Protein AF-A0A403MU72-F1 (afdb_monomer_lite)

Foldseek 3Di:
DQAEELADDAEADDAEEEEAEAELELEEEEAEAAAELEESHYANHEYQEYELYEYEAHHELHLEYAHQEYEHELYESAEANYEHEEEYENYEYEYEHELHLEYEHAAEYEHENEESYEEPEEYQEYENYEEHYEYELHLEYEYPHLDAEHEYEAYNYESYEEHYEHEEEYDYEYHHEYEAYLHLEYYDDDNPDHAYEYEHELYESYEEPAEYQYYYPYHYHYHYYNHLYYHDDRHHYHYDNYDSYYYHYDHPPPPD

Sequence (256 aa):
QLIDEILDCGEIKNKSNINIKIKDSANAHVNSINIVEGELVDELIDCLSIADSSVEIKISSSVSTSANTISITEGELLDETMDVKNHIRNSKIDATITNSANAFYSATMTITGGELIDEIIDTNEITNSKIEIKLTTSGCASYIGNNAGHTFTLTNGELIDEIIDCSNNISDNNPISITVENSANLITQNSSNHVPVLNITNSQLLDELVDCPNINNNSITVEISSSGNIALANSILNSSNMNLIERIIDTENTTK

Structure (mmCIF, N/CA/C/O backbone):
data_AF-A0A403MU72-F1
#
_entry.id   AF-A0A403MU72-F1
#
loop_
_atom_site.group_PDB
_atom_site.id
_atom_site.type_symbol
_atom_site.label_atom_id
_atom_site.label_alt_id
_atom_site.label_comp_id
_atom_site.label_asym_id
_atom_site.label_entity_id
_atom_site.label_seq_id
_atom_site.pdbx_PDB_ins_code
_atom_site.Cartn_x
_atom_site.Cartn_y
_atom_site.Cartn_z
_atom_site.occupancy
_atom_site.B_iso_or_equiv
_atom_site.auth_seq_id
_atom_site.auth_comp_id
_atom_site.auth_asym_id
_atom_site.auth_atom_id
_atom_site.pdbx_PDB_model_num
ATOM 1 N N . GLN A 1 1 ? -0.934 -13.705 -5.606 1.00 89.25 1 GLN A N 1
ATOM 2 C CA . GLN A 1 1 ? -0.668 -13.667 -4.159 1.00 89.25 1 GLN A CA 1
ATOM 3 C C . GLN A 1 1 ? 0.380 -14.694 -3.707 1.00 89.25 1 GLN A C 1
ATOM 5 O O . GLN A 1 1 ? 0.460 -15.814 -4.216 1.00 89.25 1 GLN A O 1
ATOM 10 N N . LEU A 1 2 ? 1.231 -14.282 -2.768 1.00 94.38 2 LEU A N 1
ATOM 11 C CA . LEU A 1 2 ? 2.212 -15.074 -2.008 1.00 94.38 2 LEU A CA 1
ATOM 12 C C . LEU A 1 2 ? 1.830 -15.156 -0.525 1.00 94.38 2 LEU A C 1
ATOM 14 O O . LEU A 1 2 ? 2.201 -16.121 0.149 1.00 94.38 2 LEU A O 1
ATOM 18 N N . ILE A 1 3 ? 1.144 -14.126 -0.034 1.00 96.06 3 ILE A N 1
ATOM 19 C CA . ILE A 1 3 ? 0.420 -14.095 1.231 1.00 96.06 3 ILE A CA 1
ATOM 20 C C . ILE A 1 3 ? -1.005 -13.668 0.873 1.00 96.06 3 ILE A C 1
ATOM 22 O O . ILE A 1 3 ? -1.174 -12.772 0.055 1.00 96.06 3 ILE A O 1
ATOM 26 N N . ASP A 1 4 ? -1.949 -14.405 1.431 1.00 95.19 4 ASP A N 1
ATOM 27 C CA . ASP A 1 4 ? -3.397 -14.182 1.384 1.00 95.19 4 ASP A CA 1
ATOM 28 C C . ASP A 1 4 ? -3.804 -13.542 2.727 1.00 95.19 4 ASP A C 1
ATOM 30 O O . ASP A 1 4 ? -2.922 -13.085 3.474 1.00 95.19 4 ASP A O 1
ATOM 34 N N . GLU A 1 5 ? -5.061 -13.645 3.150 1.00 94.19 5 GLU A N 1
ATOM 35 C CA . GLU A 1 5 ? -5.452 -13.099 4.446 1.00 94.19 5 GLU A CA 1
ATOM 36 C C . GLU A 1 5 ? -4.850 -13.873 5.628 1.00 94.19 5 GLU A C 1
ATOM 38 O O . GLU A 1 5 ? -4.855 -15.109 5.735 1.00 94.19 5 GLU A O 1
ATOM 43 N N . ILE A 1 6 ? -4.314 -13.130 6.599 1.00 95.94 6 ILE A N 1
ATOM 44 C CA . ILE A 1 6 ? -3.866 -13.716 7.874 1.00 95.94 6 ILE A CA 1
ATOM 45 C C . ILE A 1 6 ? -5.051 -13.852 8.826 1.00 95.94 6 ILE A C 1
ATOM 47 O O . ILE A 1 6 ? -5.106 -14.786 9.638 1.00 95.94 6 ILE A O 1
ATOM 51 N N . LEU A 1 7 ? -5.980 -12.900 8.749 1.00 96.81 7 LEU A N 1
ATOM 52 C CA . LEU A 1 7 ? -7.212 -12.863 9.514 1.00 96.81 7 LEU A CA 1
ATOM 53 C C . LEU A 1 7 ? -8.384 -12.526 8.594 1.00 96.81 7 LEU A C 1
ATOM 55 O O . LEU A 1 7 ? -8.761 -11.369 8.503 1.00 96.81 7 LEU A O 1
ATOM 59 N N . ASP A 1 8 ? -9.003 -13.558 8.033 1.00 96.62 8 ASP A N 1
ATOM 60 C CA . ASP A 1 8 ? -10.365 -13.498 7.496 1.00 96.62 8 ASP A CA 1
ATOM 61 C C . ASP A 1 8 ? -11.346 -13.789 8.644 1.00 96.62 8 ASP A C 1
ATOM 63 O O . ASP A 1 8 ? -11.432 -14.912 9.177 1.00 96.62 8 ASP A O 1
ATOM 67 N N . CYS A 1 9 ? -12.033 -12.753 9.129 1.00 95.75 9 CYS A N 1
ATOM 68 C CA . CYS A 1 9 ? -13.020 -12.934 10.185 1.00 95.75 9 CYS A CA 1
ATOM 69 C C . CYS A 1 9 ? -14.143 -11.901 10.166 1.00 95.75 9 CYS A C 1
ATOM 71 O O . CYS A 1 9 ? -13.974 -10.752 9.803 1.00 95.75 9 CYS A O 1
ATOM 73 N N . GLY A 1 10 ? -15.312 -12.269 10.699 1.00 96.69 10 GLY A N 1
ATOM 74 C CA . GLY A 1 10 ? -16.427 -11.324 10.783 1.00 96.69 10 GLY A CA 1
ATOM 75 C C . GLY A 1 10 ? -16.110 -10.075 11.617 1.00 96.69 10 GLY A C 1
ATOM 76 O O . GLY A 1 10 ? -16.338 -8.968 11.162 1.00 96.69 10 GLY A O 1
ATOM 77 N N . GLU A 1 11 ? -15.609 -10.214 12.847 1.00 97.44 11 GLU A N 1
ATOM 78 C CA . GLU A 1 11 ? -15.359 -9.054 13.718 1.00 97.44 11 GLU A CA 1
ATOM 79 C C . GLU A 1 11 ? -14.180 -9.284 14.673 1.00 97.44 11 GLU A C 1
ATOM 81 O O . GLU A 1 11 ? -14.110 -10.316 15.353 1.00 97.44 11 GLU A O 1
ATOM 86 N N . ILE A 1 12 ? -13.344 -8.257 14.852 1.00 98.12 12 ILE A N 1
ATOM 87 C CA . ILE A 1 12 ? -12.321 -8.191 15.904 1.00 98.12 12 ILE A CA 1
ATOM 88 C C . ILE A 1 12 ? -12.868 -7.339 17.051 1.00 98.12 12 ILE A C 1
ATOM 90 O O . ILE A 1 12 ? -12.912 -6.112 16.984 1.00 98.12 12 ILE A O 1
ATOM 94 N N . LYS A 1 13 ? -13.304 -7.985 18.138 1.00 96.88 13 LYS A N 1
ATOM 95 C CA . LYS A 1 13 ? -13.974 -7.296 19.255 1.00 96.88 13 LYS A CA 1
ATOM 96 C C . LYS A 1 13 ? -13.564 -7.774 20.642 1.00 96.88 13 LYS A C 1
ATOM 98 O O . LYS A 1 13 ? -12.814 -8.736 20.794 1.00 96.88 13 LYS A O 1
ATOM 103 N N . ASN A 1 14 ? -14.123 -7.133 21.670 1.00 95.00 14 ASN A N 1
ATOM 104 C CA . ASN A 1 14 ? -14.040 -7.545 23.076 1.00 95.00 14 ASN A CA 1
ATOM 105 C C . ASN A 1 14 ? -12.620 -7.531 23.662 1.00 95.00 14 ASN A C 1
ATOM 107 O O . ASN A 1 14 ? -12.223 -8.481 24.342 1.00 95.00 14 ASN A O 1
ATOM 111 N N . LYS A 1 15 ? -11.880 -6.429 23.479 1.00 96.50 15 LYS A N 1
ATOM 112 C CA . LYS A 1 15 ? -10.511 -6.264 24.004 1.00 96.50 15 LYS A CA 1
ATOM 113 C C . LYS A 1 15 ? -9.528 -7.261 23.399 1.00 96.50 15 LYS A C 1
ATOM 115 O O . LYS A 1 15 ? -8.612 -7.718 24.085 1.00 96.50 15 LYS A O 1
ATOM 120 N N . SER A 1 16 ? -9.726 -7.593 22.125 1.00 97.94 16 SER A N 1
ATOM 121 C CA . SER A 1 16 ? -8.779 -8.414 21.378 1.00 97.94 16 SER A CA 1
ATOM 122 C C . SER A 1 16 ? -7.458 -7.665 21.205 1.00 97.94 16 SER A C 1
ATOM 124 O O . SER A 1 16 ? -7.427 -6.436 21.119 1.00 97.94 16 SER A O 1
ATOM 126 N N . ASN A 1 17 ? -6.358 -8.415 21.201 1.00 98.25 17 ASN A N 1
ATOM 127 C CA . ASN A 1 17 ? -5.021 -7.894 20.944 1.00 98.25 17 ASN A CA 1
ATOM 128 C C . ASN A 1 17 ? -4.413 -8.706 19.803 1.00 98.25 17 ASN A C 1
ATOM 130 O O . ASN A 1 17 ? -4.065 -9.874 19.991 1.00 98.25 17 ASN A O 1
ATOM 134 N N . ILE A 1 18 ? -4.355 -8.090 18.630 1.00 98.44 18 ILE A N 1
ATOM 135 C CA . ILE A 1 18 ? -3.861 -8.692 17.400 1.00 98.44 18 ILE A CA 1
ATOM 136 C C . ILE A 1 18 ? -2.480 -8.121 17.107 1.00 98.44 18 ILE A C 1
ATOM 138 O O . ILE A 1 18 ? -2.263 -6.913 17.186 1.00 98.44 18 ILE A O 1
ATOM 142 N N . ASN A 1 19 ? -1.531 -8.999 16.794 1.00 98.44 19 ASN A N 1
ATOM 143 C CA . ASN A 1 19 ? -0.171 -8.611 16.459 1.00 98.44 19 ASN A CA 1
ATOM 144 C C . ASN A 1 19 ? 0.315 -9.422 15.259 1.00 98.44 19 ASN A C 1
ATOM 146 O O . ASN A 1 19 ? 0.589 -10.617 15.395 1.00 98.44 19 ASN A O 1
ATOM 150 N N . ILE A 1 20 ? 0.435 -8.763 14.112 1.00 98.44 20 ILE A N 1
ATOM 151 C CA . ILE A 1 20 ? 0.904 -9.352 12.861 1.00 98.44 20 ILE A CA 1
ATOM 152 C C . ILE A 1 20 ? 2.308 -8.822 12.577 1.00 98.44 20 ILE A C 1
ATOM 154 O O . ILE A 1 20 ? 2.564 -7.617 12.603 1.00 98.44 20 ILE A O 1
ATOM 158 N N . LYS A 1 21 ? 3.247 -9.736 12.318 1.00 98.38 21 LYS A N 1
ATOM 159 C CA . LYS A 1 21 ? 4.621 -9.396 11.938 1.00 98.38 21 LYS A CA 1
ATOM 160 C C . LYS A 1 21 ? 5.021 -10.158 10.686 1.00 98.38 21 LYS A C 1
ATOM 162 O O . LYS A 1 21 ? 5.213 -11.370 10.748 1.00 98.38 21 LYS A O 1
ATOM 167 N N . ILE A 1 22 ? 5.233 -9.426 9.600 1.00 98.38 22 ILE A N 1
ATOM 168 C CA . ILE A 1 22 ? 5.754 -9.935 8.335 1.00 98.38 22 ILE A CA 1
ATOM 169 C C . ILE A 1 22 ? 7.178 -9.429 8.170 1.00 98.38 22 ILE A C 1
ATOM 171 O O . ILE A 1 22 ? 7.471 -8.235 8.282 1.00 98.38 22 ILE A O 1
ATOM 175 N N . LYS A 1 23 ? 8.103 -10.366 7.986 1.00 98.38 23 LYS A N 1
ATOM 176 C CA . LYS A 1 23 ? 9.523 -10.059 7.879 1.00 98.38 23 LYS A CA 1
ATOM 177 C C . LYS A 1 23 ? 10.179 -10.942 6.836 1.00 98.38 23 LYS A C 1
ATOM 179 O O . LYS A 1 23 ? 9.990 -12.156 6.872 1.00 98.38 23 LYS A O 1
ATOM 184 N N . ASP A 1 24 ? 10.977 -10.331 5.964 1.00 97.88 24 ASP A N 1
ATOM 185 C CA . ASP A 1 24 ? 11.741 -11.019 4.919 1.00 97.88 24 ASP A CA 1
ATOM 186 C C . ASP A 1 24 ? 10.872 -11.992 4.087 1.00 97.88 24 ASP A C 1
ATOM 188 O O . ASP A 1 24 ? 11.336 -13.053 3.667 1.00 97.88 24 ASP A O 1
ATOM 192 N N . SER A 1 25 ? 9.592 -11.659 3.887 1.00 97.81 25 SER A N 1
ATOM 193 C CA . SER A 1 25 ? 8.561 -12.554 3.338 1.00 97.81 25 SER A CA 1
ATOM 194 C C . SER A 1 25 ? 7.892 -11.961 2.095 1.00 97.81 25 SER A C 1
ATOM 196 O O . SER A 1 25 ? 8.001 -10.765 1.842 1.00 97.81 25 SER A O 1
ATOM 198 N N . ALA A 1 26 ? 7.230 -12.807 1.298 1.00 96.75 26 ALA A N 1
ATOM 199 C CA . ALA A 1 26 ? 6.544 -12.413 0.057 1.00 96.75 26 ALA A CA 1
ATOM 200 C C . ALA A 1 26 ? 7.412 -11.618 -0.943 1.00 96.75 26 ALA A C 1
ATOM 202 O O . ALA A 1 26 ? 6.918 -10.797 -1.704 1.00 96.75 26 ALA A O 1
ATOM 203 N N . ASN A 1 27 ? 8.726 -11.860 -0.958 1.00 98.06 27 ASN A N 1
ATOM 204 C CA . ASN A 1 27 ? 9.632 -11.217 -1.906 1.00 98.06 27 ASN A CA 1
ATOM 205 C C . ASN A 1 27 ? 9.761 -12.050 -3.190 1.00 98.06 27 ASN A C 1
ATOM 207 O O . ASN A 1 27 ? 10.041 -13.251 -3.121 1.00 98.06 27 ASN A O 1
ATOM 211 N N . ALA A 1 28 ? 9.669 -11.419 -4.360 1.00 97.50 28 ALA A N 1
ATOM 212 C CA . ALA A 1 28 ? 9.792 -12.091 -5.655 1.00 97.50 28 ALA A CA 1
ATOM 213 C C . ALA A 1 28 ? 11.084 -11.685 -6.381 1.00 97.50 28 ALA A C 1
ATOM 215 O O . ALA A 1 28 ? 11.284 -10.522 -6.712 1.00 97.50 28 ALA A O 1
ATOM 216 N N . HIS A 1 29 ? 11.955 -12.658 -6.667 1.00 96.62 29 HIS A N 1
ATOM 217 C CA . HIS A 1 29 ? 13.211 -12.451 -7.400 1.00 96.62 29 HIS A CA 1
ATOM 218 C C . HIS A 1 29 ? 13.222 -13.333 -8.647 1.00 96.62 29 HIS A C 1
ATOM 220 O O . HIS A 1 29 ? 13.544 -14.522 -8.583 1.00 96.62 29 HIS A O 1
ATOM 226 N N . VAL A 1 30 ? 12.819 -12.770 -9.779 1.00 96.56 30 VAL A N 1
ATOM 227 C CA . VAL A 1 30 ? 12.548 -13.524 -11.012 1.00 96.56 30 VAL A CA 1
ATOM 228 C C . VAL A 1 30 ? 12.990 -12.729 -12.238 1.00 96.56 30 VAL A C 1
ATOM 230 O O . VAL A 1 30 ? 13.417 -11.590 -12.135 1.00 96.56 30 VAL A O 1
ATOM 233 N N . ASN A 1 31 ? 12.921 -13.315 -13.434 1.00 96.06 31 ASN A N 1
ATOM 234 C CA . ASN A 1 31 ? 13.264 -12.576 -14.654 1.00 96.06 31 ASN A CA 1
ATOM 235 C C . ASN A 1 31 ? 12.213 -11.510 -15.009 1.00 96.06 31 ASN A C 1
ATOM 237 O O . ASN A 1 31 ? 12.563 -10.435 -15.489 1.00 96.06 31 ASN A O 1
ATOM 241 N N . SER A 1 32 ? 10.938 -11.815 -14.796 1.00 97.31 32 SER A N 1
ATOM 242 C CA . SER A 1 32 ? 9.816 -10.944 -15.137 1.00 97.31 32 SER A CA 1
ATOM 243 C C . SER A 1 32 ? 8.687 -11.125 -14.135 1.00 97.31 32 SER A C 1
ATOM 245 O O . SER A 1 32 ? 8.398 -12.262 -13.759 1.00 97.31 32 SER A O 1
ATOM 247 N N . ILE A 1 33 ? 8.042 -10.025 -13.768 1.00 97.94 33 ILE A N 1
ATOM 248 C CA . ILE A 1 33 ? 6.830 -9.994 -12.948 1.00 97.94 33 ILE A CA 1
ATOM 249 C C . ILE A 1 33 ? 5.720 -9.388 -13.793 1.00 97.94 33 ILE A C 1
ATOM 251 O O . ILE A 1 33 ? 5.940 -8.391 -14.478 1.00 97.94 33 ILE A O 1
ATOM 255 N N . ASN A 1 34 ? 4.565 -10.043 -13.775 1.00 98.00 34 ASN A N 1
ATOM 256 C CA . ASN A 1 34 ? 3.357 -9.596 -14.444 1.00 98.00 34 ASN A CA 1
ATOM 257 C C . ASN A 1 34 ? 2.185 -9.840 -13.497 1.00 98.00 34 ASN A C 1
ATOM 259 O O . ASN A 1 34 ? 1.823 -10.998 -13.281 1.00 98.00 34 ASN A O 1
ATOM 263 N N . ILE A 1 35 ? 1.665 -8.758 -12.940 1.00 98.06 35 ILE A N 1
ATOM 264 C CA . ILE A 1 35 ? 0.538 -8.715 -12.015 1.00 98.06 35 ILE A CA 1
ATOM 265 C C . ILE A 1 35 ? -0.620 -8.047 -12.763 1.00 98.06 35 ILE A C 1
ATOM 267 O O . ILE A 1 35 ? -0.399 -7.051 -13.451 1.00 98.06 35 ILE A O 1
ATOM 271 N N . VAL A 1 36 ? -1.795 -8.673 -12.736 1.00 97.75 36 VAL A N 1
ATOM 272 C CA . VAL A 1 36 ? -2.999 -8.223 -13.450 1.00 97.75 36 VAL A CA 1
ATOM 273 C C . VAL A 1 36 ? -4.195 -8.546 -12.568 1.00 97.75 36 VAL A C 1
ATOM 275 O O . VAL A 1 36 ? -4.412 -9.746 -12.375 1.00 97.75 36 VAL A O 1
ATOM 278 N N . GLU A 1 37 ? -4.939 -7.542 -12.095 1.00 96.06 37 GLU A N 1
ATOM 279 C CA . GLU A 1 37 ? -6.113 -7.742 -11.217 1.00 96.06 37 GLU A CA 1
ATOM 280 C C . GLU A 1 37 ? -5.769 -8.660 -10.036 1.00 96.06 37 GLU A C 1
ATOM 282 O O . GLU A 1 37 ? -6.380 -9.716 -9.867 1.00 96.06 37 GLU A O 1
ATOM 287 N N . GLY A 1 38 ? -4.670 -8.363 -9.340 1.00 95.44 38 GLY A N 1
ATOM 288 C CA . GLY A 1 38 ? -4.166 -9.226 -8.282 1.00 95.44 38 GLY A CA 1
ATOM 289 C C . GLY A 1 38 ? -2.968 -8.641 -7.541 1.00 95.44 38 GLY A C 1
ATOM 290 O O . GLY A 1 38 ? -2.334 -7.706 -8.012 1.00 95.44 38 GLY A O 1
ATOM 291 N N . GLU A 1 39 ? -2.535 -9.342 -6.497 1.00 96.75 39 GLU A N 1
ATOM 292 C CA . GLU A 1 39 ? -1.607 -8.815 -5.494 1.00 96.75 39 GLU A CA 1
ATOM 293 C C . GLU A 1 39 ? -0.430 -9.789 -5.262 1.00 96.75 39 GLU A C 1
ATOM 295 O O . GLU A 1 39 ? -0.495 -11.005 -5.542 1.00 96.75 39 GLU A O 1
ATOM 300 N N . LEU A 1 40 ? 0.686 -9.321 -4.684 1.00 96.31 40 LEU A N 1
ATOM 301 C CA . LEU A 1 40 ? 1.653 -10.238 -4.047 1.00 96.31 40 LEU A CA 1
ATOM 302 C C . LEU A 1 40 ? 1.293 -10.544 -2.602 1.00 96.31 40 LEU A C 1
ATOM 304 O O . LEU A 1 40 ? 1.545 -11.667 -2.152 1.00 96.31 40 LEU A O 1
ATOM 308 N N . VAL A 1 41 ? 0.770 -9.569 -1.884 1.00 97.88 41 VAL A N 1
ATOM 309 C CA . VAL A 1 41 ? 0.211 -9.728 -0.552 1.00 97.88 41 VAL A CA 1
ATOM 310 C C . VAL A 1 41 ? -1.147 -9.068 -0.585 1.00 97.88 41 VAL A C 1
ATOM 312 O O . VAL A 1 41 ? -1.182 -7.862 -0.792 1.00 97.88 41 VAL A O 1
ATOM 315 N N . ASP A 1 42 ? -2.168 -9.897 -0.413 1.00 96.25 42 ASP A N 1
ATOM 316 C CA . ASP A 1 42 ? -3.563 -9.491 -0.231 1.00 96.25 42 ASP A CA 1
ATOM 317 C C . ASP A 1 42 ? -3.750 -8.812 1.137 1.00 96.25 42 ASP A C 1
ATOM 319 O O . ASP A 1 42 ? -2.761 -8.565 1.858 1.00 96.25 42 ASP A O 1
ATOM 323 N N . GLU A 1 43 ? -4.987 -8.588 1.572 1.00 95.38 43 GLU A N 1
ATOM 324 C CA . GLU A 1 43 ? -5.218 -7.906 2.836 1.00 95.38 43 GLU A CA 1
ATOM 325 C C . GLU A 1 43 ? -4.773 -8.750 4.031 1.00 95.38 43 GLU A C 1
ATOM 327 O O . GLU A 1 43 ? -5.107 -9.920 4.207 1.00 95.38 43 GLU A O 1
ATOM 332 N N . LEU A 1 44 ? -4.009 -8.168 4.961 1.00 98.00 44 LEU A N 1
ATOM 333 C CA . LEU A 1 44 ? -3.577 -8.945 6.134 1.00 98.00 44 LEU A CA 1
ATOM 334 C C . LEU A 1 44 ? -4.740 -9.213 7.100 1.00 98.00 44 LEU A C 1
ATOM 336 O O . LEU A 1 44 ? -4.686 -10.173 7.885 1.00 98.00 44 LEU A O 1
ATOM 340 N N . ILE A 1 45 ? -5.747 -8.343 7.084 1.00 98.44 45 ILE A N 1
ATOM 341 C CA . ILE A 1 45 ? -6.970 -8.433 7.875 1.00 98.44 45 ILE A CA 1
ATOM 342 C C . ILE A 1 45 ? -8.146 -8.058 6.971 1.00 98.44 45 ILE A C 1
ATOM 344 O O . ILE A 1 45 ? -8.326 -6.872 6.729 1.00 98.44 45 ILE A O 1
ATOM 348 N N . ASP A 1 46 ? -8.982 -9.033 6.613 1.00 98.31 46 ASP A N 1
ATOM 349 C CA . ASP A 1 46 ? -10.338 -8.798 6.099 1.00 98.31 46 ASP A CA 1
ATOM 350 C C . ASP A 1 46 ? -11.321 -9.002 7.255 1.00 98.31 46 ASP A C 1
ATOM 352 O O . ASP A 1 46 ? -11.439 -10.090 7.850 1.00 98.31 46 ASP A O 1
ATOM 356 N N . CYS A 1 47 ? -12.022 -7.930 7.634 1.00 98.12 47 CYS A N 1
ATOM 357 C CA . CYS A 1 47 ? -13.123 -8.067 8.569 1.00 98.12 47 CYS A CA 1
ATOM 358 C C . CYS A 1 47 ? -14.257 -7.065 8.384 1.00 98.12 47 CYS A C 1
ATOM 360 O O . CYS A 1 47 ? -14.121 -5.978 7.842 1.00 98.12 47 CYS A O 1
ATOM 362 N N . LEU A 1 48 ? -15.423 -7.374 8.959 1.00 98.31 48 LEU A N 1
ATOM 363 C CA . LEU A 1 48 ? -16.538 -6.428 8.926 1.00 98.31 48 LEU A CA 1
ATOM 364 C C . LEU A 1 48 ? -16.294 -5.227 9.835 1.00 98.31 48 LEU A C 1
ATOM 366 O O . LEU A 1 48 ? -16.811 -4.144 9.561 1.00 98.31 48 LEU A O 1
ATOM 370 N N . SER A 1 49 ? -15.667 -5.417 10.999 1.00 98.62 49 SER A N 1
ATOM 371 C CA . SER A 1 49 ? -15.519 -4.361 12.010 1.00 98.62 49 SER A CA 1
ATOM 372 C C . SER A 1 49 ? -14.443 -4.669 13.044 1.00 98.62 49 SER A C 1
ATOM 374 O O . SER A 1 49 ? -14.282 -5.814 13.486 1.00 98.62 49 SER A O 1
ATOM 376 N N . ILE A 1 50 ? -13.820 -3.605 13.552 1.00 98.69 50 ILE A N 1
ATOM 377 C CA . ILE A 1 50 ? -12.893 -3.647 14.684 1.00 98.69 50 ILE A CA 1
ATOM 378 C C . ILE A 1 50 ? -13.440 -2.768 15.808 1.00 98.69 50 ILE A C 1
ATOM 380 O O . ILE A 1 50 ? -13.600 -1.560 15.654 1.00 98.69 50 ILE A O 1
ATOM 384 N N . ALA A 1 51 ? -13.715 -3.361 16.971 1.00 98.50 51 ALA A N 1
ATOM 385 C CA . ALA A 1 51 ? -14.320 -2.658 18.099 1.00 98.50 51 ALA A CA 1
ATOM 386 C C . ALA A 1 51 ? -13.626 -2.959 19.431 1.00 98.50 51 ALA A C 1
ATOM 388 O O . ALA A 1 51 ? -13.381 -4.115 19.787 1.00 98.50 51 ALA A O 1
ATOM 389 N N . ASP A 1 52 ? -13.367 -1.916 20.222 1.00 98.44 52 ASP A N 1
ATOM 390 C CA . ASP A 1 52 ? -12.825 -2.027 21.582 1.00 98.44 52 ASP A CA 1
ATOM 391 C C . ASP A 1 52 ? -11.557 -2.910 21.650 1.00 98.44 52 ASP A C 1
ATOM 393 O O . ASP A 1 52 ? -11.426 -3.727 22.565 1.00 98.44 52 ASP A O 1
ATOM 397 N N . SER A 1 53 ? -10.658 -2.813 20.662 1.00 98.62 53 SER A N 1
ATOM 398 C CA . SER A 1 53 ? -9.527 -3.739 20.471 1.00 98.62 53 SER A CA 1
ATOM 399 C C . SER A 1 53 ? -8.213 -3.016 20.141 1.00 98.62 53 SER A C 1
ATOM 401 O O . SER A 1 53 ? -8.171 -1.801 19.962 1.00 98.62 53 SER A O 1
ATOM 403 N N . SER A 1 54 ? -7.105 -3.758 20.119 1.00 98.69 54 SER A N 1
ATOM 404 C CA . SER A 1 54 ? -5.795 -3.253 19.701 1.00 98.69 54 SER A CA 1
ATOM 405 C C . SER A 1 54 ? -5.239 -4.122 18.582 1.00 98.69 54 SER A C 1
ATOM 407 O O . SER A 1 54 ? -5.192 -5.343 18.730 1.00 98.69 54 SER A O 1
ATOM 409 N N . VAL A 1 55 ? -4.776 -3.488 17.510 1.00 98.81 55 VAL A N 1
ATOM 410 C CA . VAL A 1 55 ? -4.141 -4.137 16.362 1.00 98.81 55 VAL A CA 1
ATOM 411 C C . VAL A 1 55 ? -2.776 -3.495 16.136 1.00 98.81 55 VAL A C 1
ATOM 413 O O . VAL A 1 55 ? -2.655 -2.273 16.106 1.00 98.81 55 VAL A O 1
ATOM 416 N N . GLU A 1 56 ? -1.742 -4.323 16.028 1.00 98.81 56 GLU A N 1
ATOM 417 C CA . GLU A 1 56 ? -0.403 -3.915 15.607 1.00 98.81 56 GLU A CA 1
ATOM 418 C C . GLU A 1 56 ? -0.003 -4.722 14.367 1.00 98.81 56 GLU A C 1
ATOM 420 O O . GLU A 1 56 ? 0.082 -5.951 14.444 1.00 98.81 56 GLU A O 1
ATOM 425 N N . ILE A 1 57 ? 0.306 -4.040 13.264 1.00 98.81 57 ILE A N 1
ATOM 426 C CA . ILE A 1 57 ? 0.827 -4.642 12.032 1.00 98.81 57 ILE A CA 1
ATOM 427 C C . ILE A 1 57 ? 2.235 -4.109 11.779 1.00 98.81 57 ILE A C 1
ATOM 429 O O . ILE A 1 57 ? 2.485 -2.903 11.790 1.00 98.81 57 ILE A O 1
ATOM 433 N N . LYS A 1 58 ? 3.191 -5.016 11.564 1.00 98.81 58 LYS A N 1
ATOM 434 C CA . LYS A 1 58 ? 4.577 -4.677 11.220 1.00 98.81 58 LYS A CA 1
ATOM 435 C C . LYS A 1 58 ? 5.030 -5.458 9.999 1.00 98.81 58 LYS A C 1
ATOM 437 O O . LYS A 1 58 ? 5.242 -6.664 10.101 1.00 98.81 58 LYS A O 1
ATOM 442 N N . ILE A 1 59 ? 5.267 -4.763 8.894 1.00 98.81 59 ILE A N 1
ATOM 443 C CA . ILE A 1 59 ? 5.788 -5.335 7.649 1.00 98.81 59 ILE A CA 1
ATOM 444 C C . ILE A 1 59 ? 7.200 -4.797 7.429 1.00 98.81 59 ILE A C 1
ATOM 446 O O . ILE A 1 59 ? 7.416 -3.589 7.356 1.00 98.81 59 ILE A O 1
ATOM 450 N N . SER A 1 60 ? 8.193 -5.680 7.334 1.00 98.69 60 SER A N 1
ATOM 451 C CA . SER A 1 60 ? 9.596 -5.277 7.203 1.00 98.69 60 SER A CA 1
ATOM 452 C C . SER A 1 60 ? 10.346 -6.075 6.144 1.00 98.69 60 SER A C 1
ATOM 454 O O . SER A 1 60 ? 10.348 -7.306 6.186 1.00 98.69 60 SER A O 1
ATOM 456 N N . SER A 1 61 ? 11.021 -5.388 5.216 1.00 98.50 61 SER A N 1
ATOM 457 C CA . SER A 1 61 ? 11.836 -6.036 4.166 1.00 98.50 61 SER A CA 1
ATOM 458 C C . SER A 1 61 ? 11.070 -7.123 3.401 1.00 98.50 61 SER A C 1
ATOM 460 O O . SER A 1 61 ? 11.585 -8.211 3.147 1.00 98.50 61 SER A O 1
ATOM 462 N N . SER A 1 62 ? 9.795 -6.856 3.123 1.00 98.56 62 SER A N 1
ATOM 463 C CA . SER A 1 62 ? 8.845 -7.828 2.576 1.00 98.56 62 SER A CA 1
ATOM 464 C C . SER A 1 62 ? 8.129 -7.264 1.353 1.00 98.56 62 SER A C 1
ATOM 466 O O . SER A 1 62 ? 8.227 -6.068 1.068 1.00 98.56 62 SER A O 1
ATOM 468 N N . VAL A 1 63 ? 7.411 -8.121 0.626 1.00 97.69 63 VAL A N 1
ATOM 469 C CA . VAL A 1 63 ? 6.544 -7.719 -0.501 1.00 97.69 63 VAL A CA 1
ATOM 470 C C . VAL A 1 63 ? 7.312 -7.036 -1.645 1.00 97.69 63 VAL A C 1
ATOM 472 O O . VAL A 1 63 ? 6.759 -6.351 -2.492 1.00 97.69 63 VAL A O 1
ATOM 475 N N . SER A 1 64 ? 8.638 -7.173 -1.666 1.00 98.25 64 SER A N 1
ATOM 476 C CA . SER A 1 64 ? 9.489 -6.471 -2.623 1.00 98.25 64 SER A CA 1
ATOM 477 C C . SER A 1 64 ? 9.803 -7.348 -3.825 1.00 98.25 64 SER A C 1
ATOM 479 O O . SER A 1 64 ? 9.966 -8.569 -3.726 1.00 98.25 64 SER A O 1
ATOM 481 N N . THR A 1 65 ? 9.939 -6.706 -4.975 1.00 98.19 65 THR A N 1
ATOM 482 C CA . THR A 1 65 ? 10.130 -7.369 -6.257 1.00 98.19 65 THR A CA 1
ATOM 483 C C . THR A 1 65 ? 11.463 -7.002 -6.881 1.00 98.19 65 THR A C 1
ATOM 485 O O . THR A 1 65 ? 11.889 -5.855 -6.848 1.00 98.19 65 THR A O 1
ATOM 488 N N . SER A 1 66 ? 12.145 -7.973 -7.483 1.00 98.00 66 SER A N 1
ATOM 489 C CA . SER A 1 66 ? 13.345 -7.747 -8.282 1.00 98.00 66 SER A CA 1
ATOM 490 C C . SER A 1 66 ? 13.254 -8.523 -9.588 1.00 98.00 66 SER A C 1
ATOM 492 O O . SER A 1 66 ? 13.204 -9.758 -9.578 1.00 98.00 66 SER A O 1
ATOM 494 N N . ALA A 1 67 ? 13.215 -7.802 -10.709 1.00 96.94 67 ALA A N 1
ATOM 495 C CA . ALA A 1 67 ? 13.088 -8.395 -12.034 1.00 96.94 67 ALA A CA 1
ATOM 496 C C . ALA A 1 67 ? 13.726 -7.553 -13.146 1.00 96.94 67 ALA A C 1
ATOM 498 O O . ALA A 1 67 ? 14.108 -6.401 -12.957 1.00 96.94 67 ALA A O 1
ATOM 499 N N . ASN A 1 68 ? 13.848 -8.125 -14.346 1.00 95.56 68 ASN A N 1
ATOM 500 C CA . ASN A 1 68 ? 14.231 -7.340 -15.520 1.00 95.56 68 ASN A CA 1
ATOM 501 C C . ASN A 1 68 ? 13.068 -6.465 -15.982 1.00 95.56 68 ASN A C 1
ATOM 503 O O . ASN A 1 68 ? 13.248 -5.273 -16.232 1.00 95.56 68 ASN A O 1
ATOM 507 N N . THR A 1 69 ? 11.882 -7.063 -16.033 1.00 96.75 69 THR A N 1
ATOM 508 C CA . THR A 1 69 ? 10.640 -6.385 -16.386 1.00 96.75 69 THR A CA 1
ATOM 509 C C . THR A 1 69 ? 9.615 -6.573 -15.282 1.00 96.75 69 THR A C 1
ATOM 511 O O . THR A 1 69 ? 9.405 -7.701 -14.835 1.00 96.75 69 THR A O 1
ATOM 514 N N . ILE A 1 70 ? 8.984 -5.479 -14.870 1.00 98.38 70 ILE A N 1
ATOM 515 C CA . ILE A 1 70 ? 7.839 -5.478 -13.959 1.00 98.38 70 ILE A CA 1
ATOM 516 C C . ILE A 1 70 ? 6.668 -4.837 -14.706 1.00 98.38 70 ILE A C 1
ATOM 518 O O . ILE A 1 70 ? 6.818 -3.746 -15.254 1.00 98.38 70 ILE A O 1
ATOM 522 N N . SER A 1 71 ? 5.542 -5.536 -14.771 1.00 98.44 71 SER A N 1
ATOM 523 C CA . SER A 1 71 ? 4.271 -5.011 -15.263 1.00 98.44 71 SER A CA 1
ATOM 524 C C . SER A 1 71 ? 3.214 -5.236 -14.196 1.00 98.44 71 SER A C 1
ATOM 526 O O . SER A 1 71 ? 3.090 -6.359 -13.706 1.00 98.44 71 SER A O 1
ATOM 528 N N . ILE A 1 72 ? 2.490 -4.180 -13.863 1.00 98.69 72 ILE A N 1
ATOM 529 C CA . ILE A 1 72 ? 1.361 -4.174 -12.939 1.00 98.69 72 ILE A CA 1
ATOM 530 C C . ILE A 1 72 ? 0.200 -3.507 -13.680 1.00 98.69 72 ILE A C 1
ATOM 532 O O . ILE A 1 72 ? 0.399 -2.492 -14.358 1.00 98.69 72 ILE A O 1
ATOM 536 N N . THR A 1 73 ? -0.967 -4.136 -13.682 1.00 98.62 73 THR A N 1
ATOM 537 C CA . THR A 1 73 ? -2.151 -3.636 -14.383 1.00 98.62 73 THR A CA 1
ATOM 538 C C . THR A 1 73 ? -3.377 -3.866 -13.521 1.00 98.62 73 THR A C 1
ATOM 540 O O . THR A 1 73 ? -3.766 -5.024 -13.401 1.00 98.62 73 THR A O 1
ATOM 543 N N . GLU A 1 74 ? -3.952 -2.792 -12.974 1.00 98.25 74 GLU A N 1
ATOM 544 C CA . GLU A 1 74 ? -5.076 -2.859 -12.023 1.00 98.25 74 GLU A CA 1
ATOM 545 C C . GLU A 1 74 ? -4.755 -3.851 -10.898 1.00 98.25 74 GLU A C 1
ATOM 547 O O . GLU A 1 74 ? -5.393 -4.884 -10.801 1.00 98.25 74 GLU A O 1
ATOM 552 N N . GLY A 1 75 ? -3.614 -3.686 -10.241 1.00 98.19 75 GLY A N 1
ATOM 553 C CA . GLY A 1 75 ? -3.088 -4.674 -9.306 1.00 98.19 75 GLY A CA 1
ATOM 554 C C . GLY A 1 75 ? -1.973 -4.073 -8.460 1.00 98.19 75 GLY A C 1
ATOM 555 O O . GLY A 1 75 ? -1.456 -3.004 -8.785 1.00 98.19 75 GLY A O 1
ATOM 556 N N . GLU A 1 76 ? -1.501 -4.823 -7.471 1.00 98.19 76 GLU A N 1
ATOM 557 C CA . GLU A 1 76 ? -0.724 -4.270 -6.364 1.00 98.19 76 GLU A CA 1
ATOM 558 C C . GLU A 1 76 ? 0.478 -5.170 -6.026 1.00 98.19 76 GLU A C 1
ATOM 560 O O . GLU A 1 76 ? 0.565 -6.360 -6.369 1.00 98.19 76 GLU A O 1
ATOM 565 N N . LEU A 1 77 ? 1.468 -4.627 -5.305 1.00 98.44 77 LEU A N 1
ATOM 566 C CA . LEU A 1 77 ? 2.385 -5.505 -4.565 1.00 98.44 77 LEU A CA 1
ATOM 567 C C . LEU A 1 77 ? 1.814 -5.816 -3.186 1.00 98.44 77 LEU A C 1
ATOM 569 O O . LEU A 1 77 ? 1.793 -6.985 -2.796 1.00 98.44 77 LEU A O 1
ATOM 573 N N . LEU A 1 78 ? 1.445 -4.776 -2.450 1.00 98.62 78 LEU A N 1
ATOM 574 C CA . LEU A 1 78 ? 0.798 -4.857 -1.153 1.00 98.62 78 LEU A CA 1
ATOM 575 C C . LEU A 1 78 ? -0.568 -4.200 -1.281 1.00 98.62 78 LEU A C 1
ATOM 577 O O . LEU A 1 78 ? -0.606 -2.992 -1.489 1.00 98.62 78 LEU A O 1
ATOM 581 N N . ASP A 1 79 ? -1.605 -5.001 -1.128 1.00 97.94 79 ASP A N 1
ATOM 582 C CA . ASP A 1 79 ? -2.979 -4.525 -1.048 1.00 97.94 79 ASP A CA 1
ATOM 583 C C . ASP A 1 79 ? -3.277 -3.889 0.316 1.00 97.94 79 ASP A C 1
ATOM 585 O O . ASP A 1 79 ? -2.346 -3.704 1.132 1.00 97.94 79 ASP A O 1
ATOM 589 N N . GLU A 1 80 ? -4.545 -3.603 0.617 1.00 96.88 80 GLU A N 1
ATOM 590 C CA . GLU A 1 80 ? -4.897 -2.932 1.857 1.00 96.88 80 GLU A CA 1
ATOM 591 C C . GLU A 1 80 ? -4.430 -3.733 3.062 1.00 96.88 80 GLU A C 1
ATOM 593 O O . GLU A 1 80 ? -4.784 -4.885 3.294 1.00 96.88 80 GLU A O 1
ATOM 598 N N . THR A 1 81 ? -3.625 -3.138 3.947 1.00 97.56 81 THR A N 1
ATOM 599 C CA . THR A 1 81 ? -3.164 -3.945 5.095 1.00 97.56 81 THR A CA 1
ATOM 600 C C . THR A 1 81 ? -4.308 -4.331 6.039 1.00 97.56 81 THR A C 1
ATOM 602 O O . THR A 1 81 ? -4.156 -5.257 6.848 1.00 97.56 81 THR A O 1
ATOM 605 N N . MET A 1 82 ? -5.419 -3.597 5.960 1.00 98.38 82 MET A N 1
ATOM 606 C CA . MET A 1 82 ? -6.658 -3.823 6.682 1.00 98.38 82 MET A CA 1
ATOM 607 C C . MET A 1 82 ? -7.866 -3.388 5.831 1.00 98.38 82 MET A C 1
ATOM 609 O O . MET A 1 82 ? -8.183 -2.199 5.851 1.00 98.38 82 MET A O 1
ATOM 613 N N . ASP A 1 83 ? -8.589 -4.337 5.230 1.00 98.38 83 ASP A N 1
ATOM 614 C CA . ASP A 1 83 ? -9.963 -4.127 4.745 1.00 98.38 83 ASP A CA 1
ATOM 615 C C . ASP A 1 83 ? -10.931 -4.268 5.933 1.00 98.38 83 ASP A C 1
ATOM 617 O O . ASP A 1 83 ? -11.147 -5.342 6.519 1.00 98.38 83 ASP A O 1
ATOM 621 N N . VAL A 1 84 ? -11.507 -3.135 6.348 1.00 98.56 84 VAL A N 1
ATOM 622 C CA . VAL A 1 84 ? -12.535 -3.069 7.386 1.00 98.56 84 VAL A CA 1
ATOM 623 C C . VAL A 1 84 ? -13.830 -2.479 6.835 1.00 98.56 84 VAL A C 1
ATOM 625 O O . VAL A 1 84 ? -14.199 -1.339 7.130 1.00 98.56 84 VAL A O 1
ATOM 628 N N . LYS A 1 85 ? -14.625 -3.323 6.179 1.00 97.88 85 LYS A N 1
ATOM 629 C CA . LYS A 1 85 ? -15.899 -2.992 5.508 1.00 97.88 85 LYS A CA 1
ATOM 630 C C . LYS A 1 85 ? -16.851 -2.008 6.212 1.00 97.88 85 LYS A C 1
ATOM 632 O O . LYS A 1 85 ? -17.571 -1.281 5.537 1.00 97.88 85 LYS A O 1
ATOM 637 N N . ASN A 1 86 ? -16.965 -1.999 7.550 1.00 98.12 86 ASN A N 1
ATOM 638 C CA . ASN A 1 86 ? -17.902 -1.093 8.246 1.00 98.12 86 ASN A CA 1
ATOM 639 C C . ASN A 1 86 ? -17.238 -0.034 9.121 1.00 98.12 86 ASN A C 1
ATOM 641 O O . ASN A 1 86 ? -17.491 1.149 8.921 1.00 98.12 86 ASN A O 1
ATOM 645 N N . HIS A 1 87 ? -16.552 -0.439 10.195 1.00 97.69 87 HIS A N 1
ATOM 646 C CA . HIS A 1 87 ? -16.068 0.540 11.167 1.00 97.69 87 HIS A CA 1
ATOM 647 C C . HIS A 1 87 ? -14.908 0.068 12.040 1.00 97.69 87 HIS A C 1
ATOM 649 O O . HIS A 1 87 ? -14.868 -1.073 12.517 1.00 97.69 87 HIS A O 1
ATOM 655 N N . ILE A 1 88 ? -14.043 1.029 12.368 1.00 98.69 88 ILE A N 1
ATOM 656 C CA . ILE A 1 88 ? -13.008 0.948 13.398 1.00 98.69 88 ILE A CA 1
ATOM 657 C C . ILE A 1 88 ? -13.408 1.850 14.570 1.00 98.69 88 ILE A C 1
ATOM 659 O O . ILE A 1 88 ? -13.323 3.080 14.508 1.00 98.69 88 ILE A O 1
ATOM 663 N N . ARG A 1 89 ? -13.817 1.247 15.692 1.00 98.38 89 ARG A N 1
ATOM 664 C CA . ARG A 1 89 ? -14.328 1.976 16.862 1.00 98.38 89 ARG A CA 1
ATOM 665 C C . ARG A 1 89 ? -13.588 1.665 18.152 1.00 98.38 89 ARG A C 1
ATOM 667 O O . ARG A 1 89 ? -13.341 0.500 18.469 1.00 98.38 89 ARG A O 1
ATOM 674 N N . ASN A 1 90 ? -13.343 2.691 18.970 1.00 98.31 90 ASN A N 1
ATOM 675 C CA . ASN A 1 90 ? -12.760 2.556 20.313 1.00 98.31 90 ASN A CA 1
ATOM 676 C C . ASN A 1 90 ? -11.468 1.724 20.331 1.00 98.31 90 ASN A C 1
ATOM 678 O O . ASN A 1 90 ? -11.214 0.981 21.285 1.00 98.31 90 ASN A O 1
ATOM 682 N N . SER A 1 91 ? -10.694 1.785 19.254 1.00 98.69 91 SER A N 1
ATOM 683 C CA . SER A 1 91 ? -9.593 0.858 19.028 1.00 98.69 91 SER A CA 1
ATOM 684 C C . SER A 1 91 ? -8.261 1.583 18.943 1.00 98.69 91 SER A C 1
ATOM 686 O O . SER A 1 91 ? -8.186 2.798 18.756 1.00 98.69 91 SER A O 1
ATOM 688 N N . LYS A 1 92 ? -7.185 0.827 19.138 1.00 98.75 92 LYS A N 1
ATOM 689 C CA . LYS A 1 92 ? -5.825 1.294 18.887 1.00 98.75 92 LYS A CA 1
ATOM 690 C C . LYS A 1 92 ? -5.258 0.529 17.701 1.00 98.75 92 LYS A C 1
ATOM 692 O O . LYS A 1 92 ? -5.096 -0.684 17.814 1.00 98.75 92 LYS A O 1
ATOM 697 N N . ILE A 1 93 ? -4.937 1.230 16.624 1.00 98.75 93 ILE A N 1
ATOM 698 C CA . ILE A 1 93 ? -4.331 0.659 15.423 1.00 98.75 93 ILE A CA 1
ATOM 699 C C . ILE A 1 93 ? -2.933 1.254 15.270 1.00 98.75 93 ILE A C 1
ATOM 701 O O . ILE A 1 93 ? -2.784 2.472 15.221 1.00 98.75 93 ILE A O 1
ATOM 705 N N . ASP A 1 94 ? -1.915 0.401 15.231 1.00 98.81 94 ASP A N 1
ATOM 706 C CA . ASP A 1 94 ? -0.550 0.802 14.901 1.00 98.81 94 ASP A CA 1
ATOM 707 C C . ASP A 1 94 ? -0.076 -0.012 13.682 1.00 98.81 94 ASP A C 1
ATOM 709 O O . ASP A 1 94 ? 0.103 -1.228 13.786 1.00 98.81 94 ASP A O 1
ATOM 713 N N . ALA A 1 95 ? 0.164 0.635 12.542 1.00 98.75 95 ALA A N 1
ATOM 714 C CA . ALA A 1 95 ? 0.704 0.000 11.340 1.00 98.75 95 ALA A CA 1
ATOM 715 C C . ALA A 1 95 ? 2.097 0.563 11.027 1.00 98.75 95 ALA A C 1
ATOM 717 O O . ALA A 1 95 ? 2.328 1.771 11.011 1.00 98.75 95 ALA A O 1
ATOM 718 N N . THR A 1 96 ? 3.082 -0.306 10.817 1.00 98.88 96 THR A N 1
ATOM 719 C CA . THR A 1 96 ? 4.442 0.104 10.448 1.00 98.88 96 THR A CA 1
ATOM 720 C C . THR A 1 96 ? 4.953 -0.731 9.290 1.00 98.88 96 THR A C 1
ATOM 722 O O . THR A 1 96 ? 5.146 -1.940 9.422 1.00 98.88 96 THR A O 1
ATOM 725 N N . ILE A 1 97 ? 5.262 -0.066 8.184 1.00 98.88 97 ILE A N 1
ATOM 726 C CA . ILE A 1 97 ? 5.762 -0.678 6.957 1.00 98.88 97 ILE A CA 1
ATOM 727 C C . ILE A 1 97 ? 7.141 -0.094 6.675 1.00 98.88 97 ILE A C 1
ATOM 729 O O . ILE A 1 97 ? 7.305 1.107 6.474 1.00 98.88 97 ILE A O 1
ATOM 733 N N . THR A 1 98 ? 8.173 -0.932 6.704 1.00 98.81 98 THR A N 1
ATOM 734 C CA . THR A 1 98 ? 9.565 -0.495 6.561 1.00 98.81 98 THR A CA 1
ATOM 735 C C . THR A 1 98 ? 10.299 -1.305 5.509 1.00 98.81 98 THR A C 1
ATOM 737 O O . THR A 1 98 ? 10.436 -2.520 5.654 1.00 98.81 98 THR A O 1
ATOM 740 N N . ASN A 1 99 ? 10.882 -0.631 4.520 1.00 98.62 99 ASN A N 1
ATOM 741 C CA . ASN A 1 99 ? 11.645 -1.272 3.453 1.00 98.62 99 ASN A CA 1
ATOM 742 C C . ASN A 1 99 ? 10.815 -2.330 2.702 1.00 98.62 9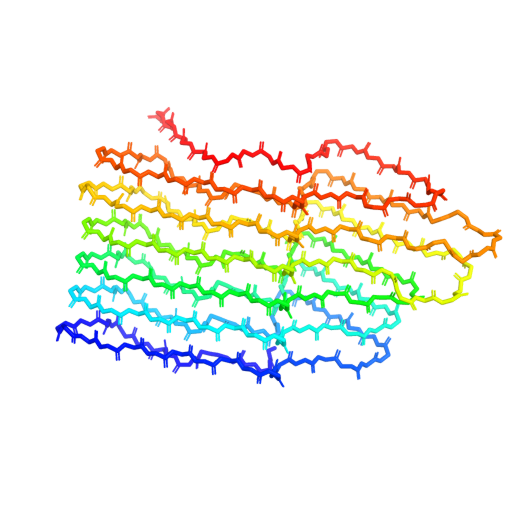9 ASN A C 1
ATOM 744 O O . ASN A 1 99 ? 11.325 -3.412 2.426 1.00 98.62 99 ASN A O 1
ATOM 748 N N . SER A 1 100 ? 9.535 -2.061 2.436 1.00 98.75 100 SER A N 1
ATOM 749 C CA . SER A 1 100 ? 8.607 -3.055 1.876 1.00 98.75 100 SER A CA 1
ATOM 750 C C . SER A 1 100 ? 7.861 -2.527 0.654 1.00 98.75 100 SER A C 1
ATOM 752 O O . SER A 1 100 ? 7.831 -1.317 0.435 1.00 98.75 100 SER A O 1
ATOM 754 N N . ALA A 1 101 ? 7.290 -3.442 -0.137 1.00 98.44 101 ALA A N 1
ATOM 755 C CA . ALA A 1 101 ? 6.600 -3.125 -1.392 1.00 98.44 101 ALA A CA 1
ATOM 756 C C . ALA A 1 101 ? 7.464 -2.285 -2.355 1.00 98.44 101 ALA A C 1
ATOM 758 O O . ALA A 1 101 ? 7.014 -1.349 -3.005 1.00 98.44 101 ALA A O 1
ATOM 759 N N . ASN A 1 102 ? 8.763 -2.590 -2.411 1.00 98.69 102 ASN A N 1
ATOM 760 C CA . ASN A 1 102 ? 9.693 -1.907 -3.301 1.00 98.69 102 ASN A CA 1
ATOM 761 C C . ASN A 1 102 ? 9.860 -2.695 -4.602 1.00 98.69 102 ASN A C 1
ATOM 763 O O . ASN A 1 102 ? 10.114 -3.902 -4.572 1.00 98.69 102 ASN A O 1
ATOM 767 N N . ALA A 1 103 ? 9.790 -1.999 -5.734 1.00 98.44 103 ALA A N 1
ATOM 768 C CA . ALA A 1 103 ? 9.956 -2.567 -7.063 1.00 98.44 103 ALA A CA 1
ATOM 769 C C . ALA A 1 103 ? 11.335 -2.246 -7.647 1.00 98.44 103 ALA A C 1
ATOM 771 O O . ALA A 1 103 ? 11.660 -1.097 -7.946 1.00 98.44 103 ALA A O 1
ATOM 772 N N . PHE A 1 104 ? 12.154 -3.275 -7.855 1.00 97.12 104 PHE A N 1
ATOM 773 C CA . PHE A 1 104 ? 13.495 -3.164 -8.421 1.00 97.12 104 PHE A CA 1
ATOM 774 C C . PHE A 1 104 ? 13.529 -3.727 -9.847 1.00 97.12 104 PHE A C 1
ATOM 776 O O . PHE A 1 104 ? 13.512 -4.943 -10.044 1.00 97.12 104 PHE A O 1
ATOM 783 N N . TYR A 1 105 ? 13.628 -2.857 -10.853 1.00 95.38 105 TYR A N 1
ATOM 784 C CA . TYR A 1 105 ? 13.609 -3.253 -12.266 1.00 95.38 105 TYR A CA 1
ATOM 785 C C . TYR A 1 105 ? 14.952 -3.003 -12.964 1.00 95.38 105 TYR A C 1
ATOM 787 O O . TYR A 1 105 ? 15.674 -2.061 -12.639 1.00 95.38 105 TYR A O 1
ATOM 795 N N . SER A 1 106 ? 15.313 -3.836 -13.945 1.00 92.94 106 SER A N 1
ATOM 796 C CA . SER A 1 106 ? 16.601 -3.728 -14.661 1.00 92.94 106 SER A CA 1
ATOM 797 C C . SER A 1 106 ? 16.491 -3.369 -16.150 1.00 92.94 106 SER A C 1
ATOM 799 O O . SER A 1 106 ? 17.512 -3.105 -16.793 1.00 92.94 106 SER A O 1
ATOM 801 N N . ALA A 1 107 ? 15.274 -3.321 -16.699 1.00 92.31 107 ALA A N 1
ATOM 802 C CA . ALA A 1 107 ? 15.004 -2.888 -18.068 1.00 92.31 107 ALA A CA 1
ATOM 803 C C . ALA A 1 107 ? 13.744 -2.017 -18.160 1.00 92.31 107 ALA A C 1
ATOM 805 O O . ALA A 1 107 ? 13.833 -0.853 -18.551 1.00 92.31 107 ALA A O 1
ATOM 806 N N . THR A 1 108 ? 12.581 -2.557 -17.791 1.00 94.31 108 THR A N 1
ATOM 807 C CA . THR A 1 108 ? 11.299 -1.850 -17.926 1.00 94.31 108 THR A CA 1
ATOM 808 C C . THR A 1 108 ? 10.425 -2.035 -16.699 1.00 94.31 108 THR A C 1
ATOM 810 O O . THR A 1 108 ? 10.345 -3.133 -16.150 1.00 94.31 108 THR A O 1
ATOM 813 N N . MET A 1 109 ? 9.736 -0.973 -16.309 1.00 96.94 109 MET A N 1
ATOM 814 C CA . MET A 1 109 ? 8.660 -1.035 -15.332 1.00 96.94 109 MET A CA 1
ATOM 815 C C . MET A 1 109 ? 7.445 -0.296 -15.874 1.00 96.94 109 MET A C 1
ATOM 817 O O . MET A 1 109 ? 7.570 0.822 -16.381 1.00 96.94 109 MET A O 1
ATOM 821 N N . THR A 1 110 ? 6.292 -0.946 -15.811 1.00 98.25 110 THR A N 1
ATOM 822 C CA . THR A 1 110 ? 5.013 -0.379 -16.222 1.00 98.25 110 THR A CA 1
ATOM 823 C C . THR A 1 110 ? 3.988 -0.653 -15.142 1.00 98.25 110 THR A C 1
ATOM 825 O O . THR A 1 110 ? 3.856 -1.790 -14.702 1.00 98.25 110 THR A O 1
ATOM 828 N N . ILE A 1 111 ? 3.296 0.397 -14.735 1.00 98.62 111 ILE A N 1
ATOM 829 C CA . ILE A 1 111 ? 2.130 0.351 -13.869 1.00 98.62 111 ILE A CA 1
ATOM 830 C C . ILE A 1 111 ? 1.001 1.052 -14.631 1.00 98.62 111 ILE A C 1
ATOM 832 O O . ILE A 1 111 ? 1.223 2.093 -15.265 1.00 98.62 111 ILE A O 1
ATOM 836 N N . THR A 1 112 ? -0.178 0.446 -14.667 1.00 98.56 112 THR A N 1
ATOM 837 C CA . THR A 1 112 ? -1.363 1.010 -15.322 1.00 98.56 112 THR A CA 1
ATOM 838 C C . THR A 1 112 ? -2.594 0.665 -14.507 1.00 98.56 112 THR A C 1
ATOM 840 O O . THR A 1 112 ? -2.907 -0.516 -14.440 1.00 98.56 112 THR A O 1
ATOM 843 N N . GLY A 1 113 ? -3.274 1.650 -13.927 1.00 98.00 113 GLY A N 1
ATOM 844 C CA . GLY A 1 113 ? -4.455 1.378 -13.104 1.00 98.00 113 GLY A CA 1
ATOM 845 C C . GLY A 1 113 ? -4.179 0.756 -11.744 1.00 98.00 113 GLY A C 1
ATOM 846 O O . GLY A 1 113 ? -5.128 0.271 -11.169 1.00 98.00 113 GLY A O 1
ATOM 847 N N . GLY A 1 114 ? -2.917 0.627 -11.332 1.00 98.06 114 GLY A N 1
ATOM 848 C CA . GLY A 1 114 ? -2.560 -0.098 -10.113 1.00 98.06 114 GLY A CA 1
ATOM 849 C C . GLY A 1 114 ? -1.416 0.576 -9.365 1.00 98.06 114 GLY A C 1
ATOM 850 O O . GLY A 1 114 ? -0.890 1.600 -9.819 1.00 98.06 114 GLY A O 1
ATOM 851 N N . GLU A 1 115 ? -0.951 -0.075 -8.303 1.00 98.19 115 GLU A N 1
ATOM 852 C CA . GLU A 1 115 ? -0.101 0.519 -7.275 1.00 98.19 115 GLU A CA 1
ATOM 853 C C . GLU A 1 115 ? 1.101 -0.379 -6.909 1.00 98.19 115 GLU A C 1
ATOM 855 O O . GLU A 1 115 ? 1.290 -1.506 -7.385 1.00 98.19 115 GLU A O 1
ATOM 860 N N . LEU A 1 116 ? 1.992 0.117 -6.038 1.00 98.62 116 LEU A N 1
ATOM 861 C CA . LEU A 1 116 ? 2.875 -0.776 -5.268 1.00 98.62 116 LEU A CA 1
ATOM 862 C C . LEU A 1 116 ? 2.317 -1.053 -3.878 1.00 98.62 116 LEU A C 1
ATOM 864 O O . LEU A 1 116 ? 2.506 -2.156 -3.364 1.00 98.62 116 LEU A O 1
ATOM 868 N N . ILE A 1 117 ? 1.731 -0.038 -3.260 1.00 98.69 117 ILE A N 1
ATOM 869 C CA . ILE A 1 117 ? 0.957 -0.143 -2.033 1.00 98.69 117 ILE A CA 1
ATOM 870 C C . ILE A 1 117 ? -0.368 0.530 -2.348 1.00 98.69 117 ILE A C 1
ATOM 872 O O . ILE A 1 117 ? -0.309 1.683 -2.775 1.00 98.69 117 ILE A O 1
ATOM 876 N N . ASP A 1 118 ? -1.470 -0.172 -2.142 1.00 97.94 118 ASP A N 1
ATOM 877 C CA . ASP A 1 118 ? -2.794 0.444 -2.187 1.00 97.94 118 ASP A CA 1
ATOM 878 C C . ASP A 1 118 ? -3.025 1.240 -0.889 1.00 97.94 118 ASP A C 1
ATOM 880 O O . ASP A 1 118 ? -2.125 1.988 -0.464 1.00 97.94 118 ASP A O 1
ATOM 884 N N . GLU A 1 119 ? -4.112 1.013 -0.154 1.00 97.38 119 GLU A N 1
ATOM 885 C CA . GLU A 1 119 ? -4.291 1.629 1.149 1.00 97.38 119 GLU A CA 1
ATOM 886 C C . GLU A 1 119 ? -3.579 0.893 2.292 1.00 97.38 119 GLU A C 1
ATOM 888 O O . GLU A 1 119 ? -3.095 -0.239 2.227 1.00 97.38 119 GLU A O 1
ATOM 893 N N . ILE A 1 120 ? -3.451 1.555 3.442 1.00 98.50 120 ILE A N 1
ATOM 894 C CA . ILE A 1 120 ? -3.074 0.846 4.675 1.00 98.50 120 ILE A CA 1
ATOM 895 C C . ILE A 1 120 ? -4.325 0.437 5.439 1.00 98.50 120 ILE A C 1
ATOM 897 O O . ILE A 1 120 ? -4.333 -0.605 6.100 1.00 98.50 120 ILE A O 1
ATOM 901 N N . ILE A 1 121 ? -5.345 1.286 5.402 1.00 98.69 121 ILE A N 1
ATOM 902 C CA . ILE A 1 121 ? -6.640 1.061 6.022 1.00 98.69 121 ILE A CA 1
ATOM 903 C C . ILE A 1 121 ? -7.697 1.502 5.015 1.00 98.69 121 ILE A C 1
ATOM 905 O O . ILE A 1 121 ? -7.823 2.707 4.812 1.00 98.69 121 ILE A O 1
ATOM 909 N N . ASP A 1 122 ? -8.489 0.556 4.519 1.00 98.50 122 ASP A N 1
ATOM 910 C CA . ASP A 1 122 ? -9.802 0.836 3.939 1.00 98.50 122 ASP A CA 1
ATOM 911 C C . ASP A 1 122 ? -10.865 0.592 5.018 1.00 98.50 122 ASP A C 1
ATOM 913 O O . ASP A 1 122 ? -10.913 -0.444 5.699 1.00 98.50 122 ASP A O 1
ATOM 917 N N . THR A 1 123 ? -11.704 1.596 5.267 1.00 98.50 123 THR A N 1
ATOM 918 C CA . THR A 1 123 ? -12.886 1.402 6.097 1.00 98.50 123 THR A CA 1
ATOM 919 C C . THR A 1 123 ? -13.984 2.415 5.838 1.00 98.50 123 THR A C 1
ATOM 921 O O . THR A 1 123 ? -13.752 3.592 5.621 1.00 98.50 123 THR A O 1
ATOM 924 N N . ASN A 1 124 ? -15.239 2.041 6.056 1.00 97.94 124 ASN A N 1
ATOM 925 C CA . ASN A 1 124 ? -16.320 3.016 5.938 1.00 97.94 124 ASN A CA 1
ATOM 926 C C . ASN A 1 124 ? -16.324 4.081 7.069 1.00 97.94 124 ASN A C 1
ATOM 928 O O . ASN A 1 124 ? -16.565 5.254 6.791 1.00 97.94 124 ASN A O 1
ATOM 932 N N . GLU A 1 125 ? -16.039 3.744 8.339 1.00 98.19 125 GLU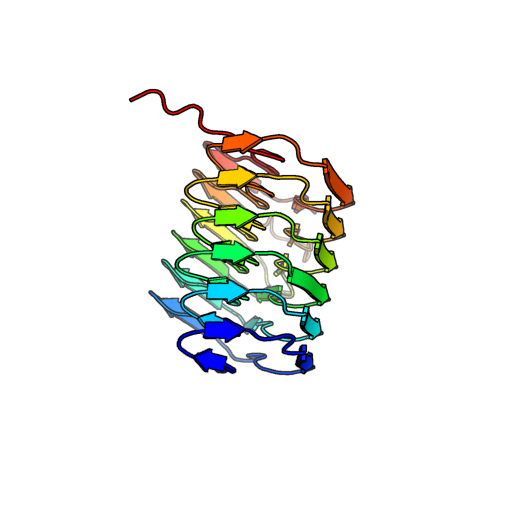 A N 1
ATOM 933 C CA . GLU A 1 125 ? -16.053 4.732 9.446 1.00 98.19 125 GLU A CA 1
ATOM 934 C C . GLU A 1 125 ? -14.957 4.532 10.503 1.00 98.19 125 GLU A C 1
ATOM 936 O O . GLU A 1 125 ? -14.713 3.426 10.989 1.00 98.19 125 GLU A O 1
ATOM 941 N N . ILE A 1 126 ? -14.397 5.635 11.011 1.00 98.56 126 ILE A N 1
ATOM 942 C CA . ILE A 1 126 ? -13.437 5.621 12.127 1.00 98.56 126 ILE A CA 1
ATOM 943 C C . ILE A 1 126 ? -13.952 6.477 13.284 1.00 98.56 126 ILE A C 1
ATOM 945 O O . ILE A 1 126 ? -14.143 7.690 13.154 1.00 98.56 126 ILE A O 1
ATOM 949 N N . THR A 1 127 ? -14.140 5.865 14.461 1.00 98.19 127 THR A N 1
ATOM 950 C CA . THR A 1 127 ? -14.683 6.562 15.641 1.00 98.19 127 THR A CA 1
ATOM 951 C C . THR A 1 127 ? -13.952 6.288 16.955 1.00 98.19 127 THR A C 1
ATOM 953 O O . THR A 1 127 ? -13.784 5.143 17.378 1.00 98.19 127 THR A O 1
ATOM 956 N N . ASN A 1 128 ? -13.577 7.354 17.673 1.00 97.50 128 ASN A N 1
ATOM 957 C CA . ASN A 1 128 ? -12.926 7.296 18.991 1.00 97.50 128 ASN A CA 1
ATOM 958 C C . ASN A 1 128 ? -11.743 6.302 19.071 1.00 97.50 128 ASN A C 1
ATOM 960 O O . ASN A 1 128 ? -11.571 5.581 20.057 1.00 97.50 128 ASN A O 1
ATOM 964 N N . SER A 1 129 ? -10.933 6.248 18.019 1.00 98.25 129 SER A N 1
ATOM 965 C CA . SER A 1 129 ? -9.804 5.337 17.848 1.00 98.25 129 SER A CA 1
ATOM 966 C C . SER A 1 129 ? -8.480 6.104 17.771 1.00 98.25 129 SER A C 1
ATOM 968 O O . SER A 1 129 ? -8.411 7.217 17.256 1.00 98.25 129 SER A O 1
ATOM 970 N N . LYS A 1 130 ? -7.400 5.512 18.294 1.00 98.62 130 LYS A N 1
ATOM 971 C CA . LYS A 1 130 ? -6.031 6.018 18.106 1.00 98.62 130 LYS A CA 1
ATOM 972 C C . LYS A 1 130 ? -5.392 5.258 16.956 1.00 98.62 130 LYS A C 1
ATOM 974 O O . LYS A 1 130 ? -5.276 4.038 17.057 1.00 98.62 130 LYS A O 1
ATOM 979 N N . ILE A 1 131 ? -4.934 5.974 15.936 1.00 98.81 131 ILE A N 1
ATOM 980 C CA . ILE A 1 131 ? -4.301 5.383 14.755 1.00 98.81 131 ILE A CA 1
ATOM 981 C C . ILE A 1 131 ? -2.902 5.971 14.582 1.00 98.81 131 ILE A C 1
ATOM 983 O O . ILE A 1 131 ? -2.704 7.183 14.659 1.00 98.81 131 ILE A O 1
ATOM 987 N N . GLU A 1 132 ? -1.917 5.104 14.394 1.00 98.88 132 GLU A N 1
ATOM 988 C CA . GLU A 1 132 ? -0.535 5.478 14.121 1.00 98.88 132 GLU A CA 1
ATOM 989 C C . GLU A 1 132 ? -0.020 4.656 12.941 1.00 98.88 132 GLU A C 1
ATOM 991 O O . GLU A 1 132 ? 0.098 3.437 13.036 1.00 98.88 132 GLU A O 1
ATOM 996 N N . ILE A 1 133 ? 0.275 5.321 11.826 1.00 98.88 133 ILE A N 1
ATOM 997 C CA . ILE A 1 133 ? 0.760 4.685 10.603 1.00 98.88 133 ILE A CA 1
ATOM 998 C C . ILE A 1 133 ? 2.135 5.250 10.270 1.00 98.88 133 ILE A C 1
ATOM 1000 O O . ILE A 1 133 ? 2.343 6.465 10.242 1.00 98.88 133 ILE A O 1
ATOM 1004 N N . LYS A 1 134 ? 3.097 4.362 10.021 1.00 98.88 134 LYS A N 1
ATOM 1005 C CA . LYS A 1 134 ? 4.452 4.741 9.628 1.00 98.88 134 LYS A CA 1
ATOM 1006 C C . LYS A 1 134 ? 4.925 3.952 8.416 1.00 98.88 134 LYS A C 1
ATOM 1008 O O . LYS A 1 134 ? 5.132 2.743 8.509 1.00 98.88 134 LYS A O 1
ATOM 1013 N N . LEU A 1 135 ? 5.215 4.663 7.332 1.00 98.81 135 LEU A N 1
ATOM 1014 C CA . LEU A 1 135 ? 5.902 4.145 6.157 1.00 98.81 135 LEU A CA 1
ATOM 1015 C C . LEU A 1 135 ? 7.339 4.671 6.139 1.00 98.81 135 LEU A C 1
ATOM 1017 O O . LEU A 1 135 ? 7.600 5.856 6.356 1.00 98.81 135 LEU A O 1
ATOM 1021 N N . THR A 1 136 ? 8.307 3.781 5.938 1.00 98.75 136 THR A N 1
ATOM 1022 C CA . THR A 1 136 ? 9.724 4.150 5.851 1.00 98.75 136 THR A CA 1
ATOM 1023 C C . THR A 1 136 ? 10.421 3.361 4.758 1.00 98.75 136 THR A C 1
ATOM 1025 O O . THR A 1 136 ? 10.611 2.155 4.897 1.00 98.75 136 THR A O 1
ATOM 1028 N N . THR A 1 137 ? 10.866 4.046 3.706 1.00 98.31 137 THR A N 1
ATOM 1029 C CA . THR A 1 137 ? 11.512 3.419 2.543 1.00 98.31 137 THR A CA 1
ATOM 1030 C C . THR A 1 137 ? 10.614 2.359 1.892 1.00 98.31 137 THR A C 1
ATOM 1032 O O . THR A 1 137 ? 11.063 1.249 1.612 1.00 98.31 137 THR A O 1
ATOM 1035 N N . SER A 1 138 ? 9.332 2.666 1.713 1.00 98.62 138 SER A N 1
ATOM 1036 C CA . SER A 1 138 ? 8.337 1.725 1.182 1.00 98.62 138 SER A CA 1
ATOM 1037 C C . SER A 1 138 ? 7.689 2.263 -0.095 1.00 98.62 138 SER A C 1
ATOM 1039 O O . SER A 1 138 ? 7.786 3.463 -0.365 1.00 98.62 138 SER A O 1
ATOM 1041 N N . GLY A 1 139 ? 7.090 1.386 -0.905 1.00 98.44 139 GLY A N 1
ATOM 1042 C CA . GLY A 1 139 ? 6.405 1.782 -2.143 1.00 98.44 139 GLY A CA 1
ATOM 1043 C C . GLY A 1 139 ? 7.324 2.516 -3.124 1.00 98.44 139 GLY A C 1
ATOM 1044 O O . GLY A 1 139 ? 6.948 3.525 -3.706 1.00 98.44 139 GLY A O 1
ATOM 1045 N N . CYS A 1 140 ? 8.595 2.118 -3.240 1.00 98.31 140 CYS A N 1
ATOM 1046 C CA . CYS A 1 140 ? 9.550 2.783 -4.130 1.00 98.31 140 CYS A CA 1
ATOM 1047 C C . CYS A 1 140 ? 9.795 1.973 -5.405 1.00 98.31 140 CYS A C 1
ATOM 1049 O O . CYS A 1 140 ? 10.062 0.773 -5.352 1.00 98.31 140 CYS A O 1
ATOM 1051 N N . ALA A 1 141 ? 9.851 2.660 -6.545 1.00 97.38 141 ALA A N 1
ATOM 1052 C CA . ALA A 1 141 ? 10.286 2.100 -7.819 1.00 97.38 141 ALA A CA 1
ATOM 1053 C C . ALA A 1 141 ? 11.753 2.470 -8.082 1.00 97.38 141 ALA A C 1
ATOM 1055 O O . ALA A 1 141 ? 12.119 3.642 -8.133 1.00 97.38 141 ALA A O 1
ATOM 1056 N N . SER A 1 142 ? 12.626 1.482 -8.265 1.00 94.81 142 SER A N 1
ATOM 1057 C CA . SER A 1 142 ? 14.072 1.685 -8.395 1.00 94.81 142 SER A CA 1
ATOM 1058 C C . SER A 1 142 ? 14.660 0.929 -9.578 1.00 94.81 142 SER A C 1
ATOM 1060 O O . SER A 1 142 ? 14.611 -0.298 -9.652 1.00 94.81 142 SER A O 1
ATOM 1062 N N . TYR A 1 143 ? 15.314 1.659 -10.477 1.00 92.38 143 TYR A N 1
ATOM 1063 C CA . TYR A 1 143 ? 16.124 1.047 -11.519 1.00 92.38 143 TYR A CA 1
ATOM 1064 C C . TYR A 1 143 ? 17.441 0.508 -10.938 1.00 92.38 143 TYR A C 1
ATOM 1066 O O . TYR A 1 143 ? 18.222 1.260 -10.351 1.00 92.38 143 TYR A O 1
ATOM 1074 N N . ILE A 1 144 ? 17.707 -0.783 -11.147 1.00 90.62 144 ILE A N 1
ATOM 1075 C CA . ILE A 1 144 ? 18.913 -1.495 -10.681 1.00 90.62 144 ILE A CA 1
ATOM 1076 C C . ILE A 1 144 ? 19.763 -2.068 -11.826 1.00 90.62 144 ILE A C 1
ATOM 1078 O O . ILE A 1 144 ? 20.733 -2.791 -11.592 1.00 90.62 144 ILE A O 1
ATOM 1082 N N . GLY A 1 145 ? 19.378 -1.807 -13.076 1.00 83.38 145 GLY A N 1
ATOM 1083 C CA . GLY A 1 145 ? 20.065 -2.337 -14.247 1.00 83.38 145 GLY A CA 1
ATOM 1084 C C . GLY A 1 145 ? 21.365 -1.603 -14.579 1.00 83.38 145 GLY A C 1
ATOM 1085 O O . GLY A 1 145 ? 21.592 -0.459 -14.199 1.00 83.38 145 GLY A O 1
ATOM 1086 N N . ASN A 1 146 ? 22.208 -2.265 -15.371 1.00 76.94 146 ASN A N 1
ATOM 1087 C CA . ASN A 1 146 ? 23.412 -1.668 -15.967 1.00 76.94 146 ASN A CA 1
ATOM 1088 C C . ASN A 1 146 ? 23.252 -1.417 -17.477 1.00 76.94 146 ASN A C 1
ATOM 1090 O O . ASN A 1 146 ? 24.217 -1.064 -18.156 1.00 76.94 146 ASN A O 1
ATOM 1094 N N . ASN A 1 147 ? 22.056 -1.667 -18.015 1.00 65.25 147 ASN A N 1
ATOM 1095 C CA . ASN A 1 147 ? 21.790 -1.637 -19.444 1.00 65.25 147 ASN A CA 1
ATOM 1096 C C . ASN A 1 147 ? 21.431 -0.227 -19.927 1.00 65.25 147 ASN A C 1
ATOM 1098 O O . ASN A 1 147 ? 20.880 0.600 -19.205 1.00 65.25 147 ASN A O 1
ATOM 1102 N N . ALA A 1 148 ? 21.744 0.027 -21.193 1.00 62.28 148 ALA A N 1
ATOM 1103 C CA . ALA A 1 148 ? 21.411 1.257 -21.888 1.00 62.28 148 ALA A CA 1
ATOM 1104 C C . ALA A 1 148 ? 19.895 1.373 -22.136 1.00 62.28 148 ALA A C 1
ATOM 1106 O O . ALA A 1 148 ? 19.330 0.512 -22.803 1.00 62.28 148 ALA A O 1
ATOM 1107 N N . GLY A 1 149 ? 19.280 2.467 -21.671 1.00 67.81 149 GLY A N 1
ATOM 1108 C CA . GLY A 1 149 ? 17.904 2.847 -22.011 1.00 67.81 149 GLY A CA 1
ATOM 1109 C C . GLY A 1 149 ? 16.845 2.033 -21.271 1.00 67.81 149 GLY A C 1
ATOM 1110 O O . GLY A 1 149 ? 16.320 1.066 -21.811 1.00 67.81 149 GLY A O 1
ATOM 1111 N N . HIS A 1 150 ? 16.516 2.454 -20.050 1.00 84.06 150 HIS A N 1
ATOM 1112 C CA . HIS A 1 150 ? 15.382 1.915 -19.305 1.00 84.06 150 HIS A CA 1
ATOM 1113 C C . HIS A 1 150 ? 14.154 2.807 -19.437 1.00 84.06 150 HIS A C 1
ATOM 1115 O O . HIS A 1 150 ? 14.259 4.015 -19.690 1.00 84.06 150 HIS A O 1
ATOM 1121 N N . THR A 1 151 ? 12.992 2.192 -19.252 1.00 91.06 151 THR A N 1
ATOM 1122 C CA . THR A 1 151 ? 11.709 2.886 -19.297 1.00 91.06 151 THR A CA 1
ATOM 1123 C C . THR A 1 151 ? 10.928 2.617 -18.029 1.00 91.06 151 THR A C 1
ATOM 1125 O O . THR A 1 151 ? 10.761 1.465 -17.630 1.00 91.06 151 THR A O 1
ATOM 1128 N N . PHE A 1 152 ? 10.443 3.696 -17.430 1.00 94.94 152 PHE A N 1
ATOM 1129 C CA . PHE A 1 152 ? 9.398 3.657 -16.422 1.00 94.94 152 PHE A CA 1
ATOM 1130 C C . PHE A 1 152 ? 8.136 4.250 -17.037 1.00 94.94 152 PHE A C 1
ATOM 1132 O O . PHE A 1 152 ? 8.196 5.281 -17.716 1.00 94.94 152 PHE A O 1
ATOM 1139 N N . THR A 1 153 ? 7.004 3.587 -16.862 1.00 97.44 153 THR A N 1
ATOM 1140 C CA . THR A 1 153 ? 5.702 4.094 -17.288 1.00 97.44 153 THR A CA 1
ATOM 1141 C C . THR A 1 153 ? 4.704 3.920 -16.161 1.00 97.44 153 THR A C 1
ATOM 1143 O O . THR A 1 153 ? 4.593 2.828 -15.618 1.00 97.44 153 THR A O 1
ATOM 1146 N N . LEU A 1 154 ? 4.012 5.002 -15.834 1.00 98.19 154 LEU A N 1
ATOM 1147 C CA . LEU A 1 154 ? 2.947 5.064 -14.844 1.00 98.19 154 LEU A CA 1
ATOM 1148 C C . LEU A 1 154 ? 1.764 5.772 -15.503 1.00 98.19 154 LEU A C 1
ATOM 1150 O O . LEU A 1 154 ? 1.949 6.803 -16.165 1.00 98.19 154 LEU A O 1
ATOM 1154 N N . THR A 1 155 ? 0.586 5.161 -15.474 1.00 98.38 155 THR A N 1
ATOM 1155 C CA . THR A 1 155 ? -0.597 5.687 -16.163 1.00 98.38 155 THR A CA 1
ATOM 1156 C C . THR A 1 155 ? -1.860 5.364 -15.387 1.00 98.38 155 THR A C 1
ATOM 1158 O O . THR A 1 155 ? -2.167 4.182 -15.287 1.00 98.38 155 THR A O 1
ATOM 1161 N N . ASN A 1 156 ? -2.605 6.384 -14.942 1.00 97.69 156 ASN A N 1
ATOM 1162 C CA . ASN A 1 156 ? -3.783 6.213 -14.077 1.00 97.69 156 ASN A CA 1
ATOM 1163 C C . ASN A 1 156 ? -3.431 5.304 -12.890 1.00 97.69 156 ASN A C 1
ATOM 1165 O O . ASN A 1 156 ? -3.931 4.202 -12.841 1.00 97.69 156 ASN A O 1
ATOM 1169 N N . GLY A 1 157 ? -2.405 5.635 -12.122 1.00 96.50 157 GLY A N 1
ATOM 1170 C CA . GLY A 1 157 ? -1.799 4.669 -11.210 1.00 96.50 157 GLY A CA 1
ATOM 1171 C C . GLY A 1 157 ? -0.760 5.352 -10.341 1.00 96.50 157 GLY A C 1
ATOM 1172 O O . GLY A 1 157 ? -0.147 6.338 -10.780 1.00 96.50 157 GLY A O 1
ATOM 1173 N N . GLU A 1 158 ? -0.513 4.775 -9.175 1.00 97.38 158 GLU A N 1
ATOM 1174 C CA . GLU A 1 158 ? 0.233 5.377 -8.078 1.00 97.38 158 GLU A CA 1
ATOM 1175 C C . GLU A 1 158 ? 1.484 4.528 -7.756 1.00 97.38 158 GLU A C 1
ATOM 1177 O O . GLU A 1 158 ? 1.707 3.440 -8.296 1.00 97.38 158 GLU A O 1
ATOM 1182 N N . LEU A 1 159 ? 2.386 5.017 -6.893 1.00 98.25 159 LEU A N 1
ATOM 1183 C CA . LEU A 1 159 ? 3.310 4.097 -6.200 1.00 98.25 159 LEU A CA 1
ATOM 1184 C C . LEU A 1 159 ? 2.773 3.714 -4.826 1.00 98.25 159 LEU A C 1
ATOM 1186 O O . LEU A 1 159 ? 2.982 2.588 -4.386 1.00 98.25 159 LEU A O 1
ATOM 1190 N N . ILE A 1 160 ? 2.175 4.676 -4.139 1.00 98.50 160 ILE A N 1
ATOM 1191 C CA . ILE A 1 160 ? 1.403 4.483 -2.923 1.00 98.50 160 ILE A CA 1
ATOM 1192 C C . ILE A 1 160 ? 0.129 5.279 -3.140 1.00 98.50 160 ILE A C 1
ATOM 1194 O O . ILE A 1 160 ? 0.266 6.479 -3.422 1.00 98.50 160 ILE A O 1
ATOM 1198 N N . ASP A 1 161 ? -1.021 4.629 -3.028 1.00 97.06 161 ASP A N 1
ATOM 1199 C CA . ASP A 1 161 ? -2.305 5.318 -3.102 1.00 97.06 161 ASP A CA 1
ATOM 1200 C C . ASP A 1 161 ? -2.619 6.021 -1.773 1.00 97.06 161 ASP A C 1
ATOM 1202 O O . ASP A 1 161 ? -1.711 6.626 -1.157 1.00 97.06 161 ASP A O 1
ATOM 1206 N N . GLU A 1 162 ? -3.861 5.967 -1.293 1.00 95.56 162 GLU A N 1
ATOM 1207 C CA . GLU A 1 162 ? -4.192 6.536 -0.009 1.00 95.56 162 GLU A CA 1
ATOM 1208 C C . GLU A 1 162 ? -3.515 5.795 1.147 1.00 95.56 162 GLU A C 1
ATOM 1210 O O . GLU A 1 162 ? -3.058 4.664 1.068 1.00 95.56 162 GLU A O 1
ATOM 1215 N N . ILE A 1 163 ? -3.366 6.449 2.300 1.00 97.81 163 ILE A N 1
ATOM 1216 C CA . ILE A 1 163 ? -2.927 5.726 3.512 1.00 97.81 163 ILE A CA 1
ATOM 1217 C C . ILE A 1 163 ? -4.131 5.290 4.341 1.00 97.81 163 ILE A C 1
ATOM 1219 O O . ILE A 1 163 ? -4.090 4.256 5.013 1.00 97.81 163 ILE A O 1
ATOM 1223 N N . ILE A 1 164 ? -5.173 6.110 4.341 1.00 98.31 164 ILE A N 1
ATOM 1224 C CA . ILE A 1 164 ? -6.463 5.810 4.940 1.00 98.31 164 ILE A CA 1
ATOM 1225 C C . ILE A 1 164 ? -7.509 6.230 3.912 1.00 98.31 164 ILE A C 1
ATOM 1227 O O . ILE A 1 164 ? -7.717 7.439 3.778 1.00 98.31 164 ILE A O 1
ATOM 1231 N N . ASP A 1 165 ? -8.175 5.269 3.278 1.00 97.62 165 ASP A N 1
ATOM 1232 C CA . ASP A 1 165 ? -9.462 5.516 2.633 1.00 97.62 165 ASP A CA 1
ATOM 1233 C C . ASP A 1 165 ? -10.561 5.334 3.687 1.00 97.62 165 ASP A C 1
ATOM 1235 O O . ASP A 1 165 ? -10.678 4.314 4.379 1.00 97.62 165 ASP A O 1
ATOM 1239 N N . CYS A 1 166 ? -11.328 6.403 3.901 1.00 97.06 166 CYS A N 1
ATOM 1240 C CA . CYS A 1 166 ? -12.507 6.376 4.733 1.00 97.06 166 CYS A CA 1
ATOM 1241 C C . CYS A 1 166 ? -13.742 6.924 4.023 1.00 97.06 166 CYS A C 1
ATOM 1243 O O . CYS A 1 166 ? -14.107 8.094 4.178 1.00 97.06 166 CYS A O 1
ATOM 1245 N N . SER A 1 167 ? -14.477 6.028 3.368 1.00 96.19 167 SER A N 1
ATOM 1246 C CA . SER A 1 167 ? -15.595 6.359 2.474 1.00 96.19 167 SER A CA 1
ATOM 1247 C C . SER A 1 167 ? -16.814 7.070 3.098 1.00 96.19 167 SER A C 1
ATOM 1249 O O . SER A 1 167 ? -17.667 7.577 2.361 1.00 96.19 167 SER A O 1
ATOM 1251 N N . ASN A 1 168 ? -16.935 7.181 4.431 1.00 95.69 168 ASN A N 1
ATOM 1252 C CA . ASN A 1 168 ? -18.015 7.949 5.075 1.00 95.69 168 ASN A CA 1
ATOM 1253 C C . ASN A 1 168 ? -17.523 9.017 6.064 1.00 95.69 168 ASN A C 1
ATOM 1255 O O . ASN A 1 168 ? -17.700 10.221 5.817 1.00 95.69 168 ASN A O 1
ATOM 1259 N N . ASN A 1 169 ? -16.984 8.615 7.223 1.00 95.56 169 ASN A N 1
ATOM 1260 C CA . ASN A 1 169 ? -16.620 9.571 8.272 1.00 95.56 169 ASN A CA 1
ATOM 1261 C C . ASN A 1 169 ? -15.507 9.118 9.223 1.00 95.56 169 ASN A C 1
ATOM 1263 O O . ASN A 1 169 ? -15.559 8.062 9.852 1.00 95.56 169 ASN A O 1
ATOM 1267 N N . ILE A 1 170 ? -14.612 10.062 9.508 1.00 96.69 170 ILE A N 1
ATOM 1268 C CA . ILE A 1 170 ? -13.729 10.040 10.671 1.00 96.69 170 ILE A CA 1
ATOM 1269 C C . ILE A 1 170 ? -14.334 10.996 11.708 1.00 96.69 170 ILE A C 1
ATOM 1271 O O . ILE A 1 170 ? -14.406 12.211 11.492 1.00 96.69 170 ILE A O 1
ATOM 1275 N N . SER A 1 171 ? -14.776 10.498 12.866 1.00 94.19 171 SER A N 1
ATOM 1276 C CA . SER A 1 171 ? -15.417 11.342 13.891 1.00 94.19 171 SER A CA 1
ATOM 1277 C C . SER A 1 171 ? -15.136 10.960 15.343 1.00 94.19 171 SER A C 1
ATOM 1279 O O . SER A 1 171 ? -14.722 9.854 15.661 1.00 94.19 171 SER A O 1
ATOM 1281 N N . ASP A 1 172 ? -15.426 11.887 16.254 1.00 90.06 172 ASP A N 1
ATOM 1282 C CA . ASP A 1 172 ? -15.385 11.672 17.705 1.00 90.06 172 ASP A CA 1
ATOM 1283 C C . ASP A 1 172 ? -13.989 11.370 18.262 1.00 90.06 172 ASP A C 1
ATOM 1285 O O . ASP A 1 172 ? -13.752 10.341 18.892 1.00 90.06 172 ASP A O 1
ATOM 1289 N N . ASN A 1 173 ? -13.088 12.347 18.125 1.00 91.06 173 ASN A N 1
ATOM 1290 C CA . ASN A 1 173 ? -11.792 12.393 18.798 1.00 91.06 173 ASN A CA 1
ATOM 1291 C C . ASN A 1 173 ? -10.886 11.209 18.442 1.00 91.06 173 ASN A C 1
ATOM 1293 O O . ASN A 1 173 ? -10.449 10.471 19.324 1.00 91.06 173 ASN A O 1
ATOM 1297 N N . ASN A 1 174 ? -10.561 11.074 17.155 1.00 93.88 174 ASN A N 1
ATOM 1298 C CA . ASN A 1 174 ? -9.499 10.190 16.685 1.00 93.88 174 ASN A CA 1
ATOM 1299 C C . ASN A 1 174 ? -8.151 10.934 16.667 1.00 93.88 174 ASN A C 1
ATOM 1301 O O . ASN A 1 174 ? -7.990 11.869 15.872 1.00 93.88 174 ASN A O 1
ATOM 1305 N N . PRO A 1 175 ? -7.168 10.577 17.516 1.00 96.75 175 PRO A N 1
ATOM 1306 C CA . PRO A 1 175 ? -5.786 10.988 17.325 1.00 96.75 175 PRO A CA 1
ATOM 1307 C C . PRO A 1 175 ? -5.166 10.092 16.247 1.00 96.75 175 PRO A C 1
ATOM 1309 O O . PRO A 1 175 ? -4.882 8.920 16.507 1.00 96.75 175 PRO A O 1
ATOM 1312 N N . ILE A 1 176 ? -4.972 10.653 15.056 1.00 98.44 176 ILE A N 1
ATOM 1313 C CA . ILE A 1 176 ? -4.363 9.989 13.902 1.00 98.44 176 ILE A CA 1
ATOM 1314 C C . ILE A 1 176 ? -2.984 10.606 13.666 1.00 98.44 176 ILE A C 1
ATOM 1316 O O . ILE A 1 176 ? -2.842 11.829 13.608 1.00 98.44 176 ILE A O 1
ATOM 1320 N N . SER A 1 177 ? -1.962 9.764 13.551 1.00 98.62 177 SER A N 1
ATOM 1321 C CA . SER A 1 177 ? -0.597 10.168 13.214 1.00 98.62 177 SER A CA 1
ATOM 1322 C C . SER A 1 177 ? -0.111 9.359 12.024 1.00 98.62 177 SER A C 1
ATOM 1324 O O . SER A 1 177 ? -0.032 8.137 12.121 1.00 98.62 177 SER A O 1
ATOM 1326 N N . ILE A 1 178 ? 0.257 10.034 10.939 1.00 98.75 178 ILE A N 1
ATOM 1327 C CA . ILE A 1 178 ? 0.806 9.417 9.731 1.00 98.75 178 ILE A CA 1
ATOM 1328 C C . ILE A 1 178 ? 2.216 9.961 9.509 1.00 98.75 178 ILE A C 1
ATOM 1330 O O . ILE A 1 178 ? 2.433 11.172 9.460 1.00 98.75 178 ILE A O 1
ATOM 1334 N N . THR A 1 179 ? 3.189 9.065 9.373 1.00 98.69 179 THR A N 1
ATOM 1335 C CA . THR A 1 179 ? 4.569 9.412 9.025 1.00 98.69 179 THR A CA 1
ATOM 1336 C C . THR A 1 179 ? 4.974 8.687 7.751 1.00 98.69 179 THR A C 1
ATOM 1338 O O . THR A 1 179 ? 5.022 7.459 7.733 1.00 98.69 179 THR A O 1
ATOM 1341 N N . VAL A 1 180 ? 5.339 9.439 6.715 1.00 98.62 180 VAL A N 1
ATOM 1342 C CA . VAL A 1 180 ? 5.806 8.902 5.431 1.00 98.62 180 VAL A CA 1
ATOM 1343 C C . VAL A 1 180 ? 7.229 9.391 5.173 1.00 98.62 180 VAL A C 1
ATOM 1345 O O . VAL A 1 180 ? 7.466 10.541 4.794 1.00 98.62 180 VAL A O 1
ATOM 1348 N N . GLU A 1 181 ? 8.203 8.513 5.384 1.00 98.56 181 GLU A N 1
ATOM 1349 C CA . GLU A 1 181 ? 9.631 8.815 5.260 1.00 98.56 181 GLU A CA 1
ATOM 1350 C C . GLU A 1 181 ? 10.263 8.024 4.109 1.00 98.56 181 GLU A C 1
ATOM 1352 O O . GLU A 1 181 ? 10.116 6.805 4.034 1.00 98.56 181 GLU A O 1
ATOM 1357 N N . ASN A 1 182 ? 11.009 8.688 3.224 1.00 97.88 182 ASN A N 1
ATOM 1358 C CA . ASN A 1 182 ? 11.739 8.054 2.118 1.00 97.88 182 ASN A CA 1
ATOM 1359 C C . ASN A 1 182 ? 10.881 7.119 1.234 1.00 97.88 182 ASN A C 1
ATOM 1361 O O . ASN A 1 182 ? 11.432 6.194 0.641 1.00 97.88 182 ASN A O 1
ATOM 1365 N N . SER A 1 183 ? 9.566 7.329 1.145 1.00 98.50 183 SER A N 1
ATOM 1366 C CA . SER A 1 183 ? 8.615 6.402 0.500 1.00 98.50 183 SER A CA 1
ATOM 1367 C C . SER A 1 183 ? 8.014 6.995 -0.780 1.00 98.50 183 SER A C 1
ATOM 1369 O O . SER A 1 183 ? 8.208 8.184 -1.038 1.00 98.50 183 SER A O 1
ATOM 1371 N N . ALA A 1 184 ? 7.328 6.190 -1.600 1.00 97.94 184 ALA A N 1
ATOM 1372 C CA . ALA A 1 184 ? 6.751 6.651 -2.873 1.00 97.94 184 ALA A CA 1
ATOM 1373 C C . ALA A 1 184 ? 7.786 7.345 -3.785 1.00 97.94 184 ALA A C 1
ATOM 1375 O O . ALA A 1 184 ? 7.542 8.393 -4.379 1.00 97.94 184 ALA A O 1
ATOM 1376 N N . ASN A 1 185 ? 9.014 6.820 -3.834 1.00 97.25 185 ASN A N 1
ATOM 1377 C CA . ASN A 1 185 ? 10.096 7.428 -4.605 1.00 97.25 185 ASN A CA 1
ATOM 1378 C C . ASN A 1 185 ? 10.365 6.647 -5.892 1.00 97.25 185 ASN A C 1
ATOM 1380 O O . ASN A 1 185 ? 10.519 5.424 -5.873 1.00 97.25 185 ASN A O 1
ATOM 1384 N N . LEU A 1 186 ? 10.546 7.376 -6.993 1.00 95.19 186 LEU A N 1
ATOM 1385 C CA . LEU A 1 186 ? 11.054 6.847 -8.253 1.00 95.19 186 LEU A CA 1
ATOM 1386 C C . LEU A 1 186 ? 12.547 7.162 -8.385 1.00 95.19 186 LEU A C 1
ATOM 1388 O O . LEU A 1 186 ? 12.955 8.317 -8.526 1.00 95.19 186 LEU A O 1
ATOM 1392 N N . ILE A 1 187 ? 13.384 6.129 -8.371 1.00 91.00 187 ILE A N 1
ATOM 1393 C CA . ILE A 1 187 ? 14.842 6.250 -8.398 1.00 91.00 187 ILE A CA 1
ATOM 1394 C C . ILE A 1 187 ? 15.374 5.707 -9.718 1.00 91.00 187 ILE A C 1
ATOM 1396 O O . ILE A 1 187 ? 15.331 4.506 -9.988 1.00 91.00 187 ILE A O 1
ATOM 1400 N N . THR A 1 188 ? 15.946 6.597 -10.528 1.00 82.94 188 THR A N 1
ATOM 1401 C CA . THR A 1 188 ? 16.565 6.230 -11.807 1.00 82.94 188 THR A CA 1
ATOM 1402 C C . THR A 1 188 ? 18.057 6.539 -11.765 1.00 82.94 188 THR A C 1
ATOM 1404 O O . THR A 1 188 ? 18.480 7.694 -11.691 1.00 82.94 188 THR A O 1
ATOM 1407 N N . GLN A 1 189 ? 18.890 5.495 -11.754 1.00 71.69 189 GLN A N 1
ATOM 1408 C CA . GLN A 1 189 ? 20.343 5.662 -11.788 1.00 71.69 189 GLN A CA 1
ATOM 1409 C C . GLN A 1 189 ? 20.858 5.773 -13.226 1.00 71.69 189 GLN A C 1
ATOM 1411 O O . GLN A 1 189 ? 20.364 5.125 -14.148 1.00 71.69 189 GLN A O 1
ATOM 1416 N N . ASN A 1 190 ? 21.895 6.590 -13.409 1.00 60.72 190 ASN A N 1
ATOM 1417 C CA . ASN A 1 190 ? 22.580 6.759 -14.685 1.00 60.72 190 ASN A CA 1
ATOM 1418 C C . ASN A 1 190 ? 23.578 5.612 -14.904 1.00 60.72 190 ASN A C 1
ATOM 1420 O O . ASN A 1 190 ? 24.613 5.553 -14.239 1.00 60.72 190 ASN A O 1
ATOM 1424 N N . SER A 1 191 ? 23.305 4.748 -15.881 1.00 55.97 191 SER A N 1
ATOM 1425 C CA . SER A 1 191 ? 24.343 3.948 -16.531 1.00 55.97 191 SER A CA 1
ATOM 1426 C C . SER A 1 191 ? 24.807 4.698 -17.780 1.00 55.97 191 SER A C 1
ATOM 1428 O O . SER A 1 191 ? 24.031 4.918 -18.715 1.00 55.97 191 SER A O 1
ATOM 1430 N N . SER A 1 192 ? 26.068 5.119 -17.780 1.00 60.06 192 SER A N 1
ATOM 1431 C CA . SER A 1 192 ? 26.653 5.983 -18.800 1.00 60.06 192 SER A CA 1
ATOM 1432 C C . SER A 1 192 ? 26.389 5.486 -20.228 1.00 60.06 192 SER A C 1
ATOM 1434 O O . SER A 1 192 ? 26.720 4.356 -20.583 1.00 60.06 192 SER A O 1
ATOM 1436 N N . ASN A 1 193 ? 25.822 6.399 -21.032 1.00 60.84 193 ASN A N 1
ATOM 1437 C CA . ASN A 1 193 ? 25.643 6.430 -22.496 1.00 60.84 193 ASN A CA 1
ATOM 1438 C C . ASN A 1 193 ? 24.190 6.498 -22.998 1.00 60.84 193 ASN A C 1
ATOM 1440 O O . ASN A 1 193 ? 24.021 6.757 -24.186 1.00 60.84 193 ASN A O 1
ATOM 1444 N N . HIS A 1 194 ? 23.161 6.325 -22.158 1.00 67.69 194 HIS A N 1
ATOM 1445 C CA . HIS A 1 194 ? 21.755 6.469 -22.577 1.00 67.69 194 HIS A CA 1
ATOM 1446 C C . HIS A 1 194 ? 20.902 7.187 -21.525 1.00 67.69 194 HIS A C 1
ATOM 1448 O O . HIS A 1 194 ? 21.142 7.060 -20.329 1.00 67.69 194 HIS A O 1
ATOM 1454 N N . VAL A 1 195 ? 19.914 7.946 -22.003 1.00 75.38 195 VAL A N 1
ATOM 1455 C CA . VAL A 1 195 ? 19.004 8.779 -21.205 1.00 75.38 195 VAL A CA 1
ATOM 1456 C C . VAL A 1 195 ? 17.758 7.953 -20.862 1.00 75.38 195 VAL A C 1
ATOM 1458 O O . VAL A 1 195 ? 17.080 7.513 -21.794 1.00 75.38 195 VAL A O 1
ATOM 1461 N N . PRO A 1 196 ? 17.455 7.702 -19.576 1.00 82.12 196 PRO A N 1
ATOM 1462 C CA . PRO A 1 196 ? 16.218 7.044 -19.163 1.00 82.12 196 PRO A CA 1
ATOM 1463 C C . PRO A 1 196 ? 14.979 7.788 -19.648 1.00 82.12 196 PRO A C 1
ATOM 1465 O O . PRO A 1 196 ? 14.990 9.019 -19.690 1.00 82.12 196 PRO A O 1
ATOM 1468 N N . VAL A 1 197 ? 13.909 7.059 -19.964 1.00 88.25 197 VAL A N 1
ATOM 1469 C CA . VAL A 1 197 ? 12.618 7.655 -20.339 1.00 88.25 197 VAL A CA 1
ATOM 1470 C C . VAL A 1 197 ? 11.590 7.336 -19.265 1.00 88.25 197 VAL A C 1
ATOM 1472 O O . VAL A 1 197 ? 11.316 6.168 -18.997 1.00 88.25 197 VAL A O 1
ATOM 1475 N N . LEU A 1 198 ? 11.020 8.376 -18.667 1.00 92.62 198 LEU A N 1
ATOM 1476 C CA . LEU A 1 198 ? 9.914 8.273 -17.724 1.00 92.62 198 LEU A CA 1
ATOM 1477 C C . LEU A 1 198 ? 8.663 8.824 -18.394 1.00 92.62 198 LEU A C 1
ATOM 1479 O O . LEU A 1 198 ? 8.672 9.968 -18.849 1.00 92.62 198 LEU A O 1
ATOM 1483 N N . ASN A 1 199 ? 7.606 8.024 -18.449 1.00 95.06 199 ASN A N 1
ATOM 1484 C CA . ASN A 1 199 ? 6.299 8.442 -18.941 1.00 95.06 199 ASN A CA 1
ATOM 1485 C C . ASN A 1 199 ? 5.311 8.374 -17.775 1.00 95.06 199 ASN A C 1
ATOM 1487 O O . ASN A 1 199 ? 5.064 7.286 -17.271 1.00 95.06 199 ASN A O 1
ATOM 1491 N N . ILE A 1 200 ? 4.781 9.512 -17.331 1.00 95.94 200 ILE A N 1
ATOM 1492 C CA . ILE A 1 200 ? 3.848 9.576 -16.195 1.00 95.94 200 ILE A CA 1
ATOM 1493 C C . ILE A 1 200 ? 2.601 10.336 -16.644 1.00 95.94 200 ILE A C 1
ATOM 1495 O O . ILE A 1 200 ? 2.706 11.493 -17.054 1.00 95.94 200 ILE A O 1
ATOM 1499 N N . THR A 1 201 ? 1.442 9.679 -16.662 1.00 97.50 201 THR A N 1
ATOM 1500 C CA . THR A 1 201 ? 0.209 10.243 -17.236 1.00 97.50 201 THR A CA 1
ATOM 1501 C C . THR A 1 201 ? -0.991 10.010 -16.329 1.00 97.50 201 THR A C 1
ATOM 1503 O O . THR A 1 201 ? -1.369 8.862 -16.165 1.00 97.50 201 THR A O 1
ATOM 1506 N N . ASN A 1 202 ? -1.634 11.083 -15.852 1.00 96.75 202 ASN A N 1
ATOM 1507 C CA . ASN A 1 202 ? -2.751 11.019 -14.896 1.00 96.75 202 ASN A CA 1
ATOM 1508 C C . ASN A 1 202 ? -2.380 10.162 -13.676 1.00 96.75 202 ASN A C 1
ATOM 1510 O O . ASN A 1 202 ? -2.973 9.116 -13.473 1.00 96.75 202 ASN A O 1
ATOM 1514 N N . SER A 1 203 ? -1.315 10.528 -12.973 1.00 96.75 203 SER A N 1
ATOM 1515 C CA . SER A 1 203 ? -0.731 9.653 -11.956 1.00 96.75 203 SER A CA 1
ATOM 1516 C C . SER A 1 203 ? -0.048 10.440 -10.856 1.00 96.75 203 SER A C 1
ATOM 1518 O O . SER A 1 203 ? 0.597 11.472 -11.126 1.00 96.75 203 SER A O 1
ATOM 1520 N N . GLN A 1 204 ? -0.099 9.858 -9.663 1.00 94.12 204 GLN A N 1
ATOM 1521 C CA . GLN A 1 204 ? 0.581 10.309 -8.462 1.00 94.12 204 GLN A CA 1
ATOM 1522 C C . GLN A 1 204 ? 1.800 9.416 -8.179 1.00 94.12 204 GLN A C 1
ATOM 1524 O O . GLN A 1 204 ? 1.921 8.312 -8.698 1.00 94.12 204 GLN A O 1
ATOM 1529 N N . LEU A 1 205 ? 2.766 9.876 -7.375 1.00 96.50 205 LEU A N 1
ATOM 1530 C CA . LEU A 1 205 ? 3.682 8.920 -6.724 1.00 96.50 205 LEU A CA 1
ATOM 1531 C C . LEU A 1 205 ? 3.155 8.528 -5.349 1.00 96.50 205 LEU A C 1
ATOM 1533 O O . LEU A 1 205 ? 3.258 7.370 -4.966 1.00 96.50 205 LEU A O 1
ATOM 1537 N N . LEU A 1 206 ? 2.668 9.518 -4.612 1.00 97.00 206 LEU A N 1
ATOM 1538 C CA . LEU A 1 206 ? 1.998 9.371 -3.335 1.00 97.00 206 LEU A CA 1
ATOM 1539 C C . LEU A 1 206 ? 0.651 10.067 -3.466 1.00 97.00 206 LEU A C 1
ATOM 1541 O O . LEU A 1 206 ? 0.654 11.275 -3.738 1.00 97.00 206 LEU A O 1
ATOM 1545 N N . ASP A 1 207 ? -0.444 9.345 -3.299 1.00 94.31 207 ASP A N 1
ATOM 1546 C CA . ASP A 1 207 ? -1.760 9.967 -3.322 1.00 94.31 207 ASP A CA 1
ATOM 1547 C C . ASP A 1 207 ? -2.151 10.543 -1.948 1.00 94.31 207 ASP A C 1
ATOM 1549 O O . ASP A 1 207 ? -1.297 10.999 -1.163 1.00 94.31 207 ASP A O 1
ATOM 1553 N N . GLU A 1 208 ? -3.448 10.612 -1.680 1.00 92.62 208 GLU A N 1
ATOM 1554 C CA . GLU A 1 208 ? -4.063 11.221 -0.525 1.00 92.62 208 GLU A CA 1
ATOM 1555 C C . GLU A 1 208 ? -3.804 10.449 0.762 1.00 92.62 208 GLU A C 1
AT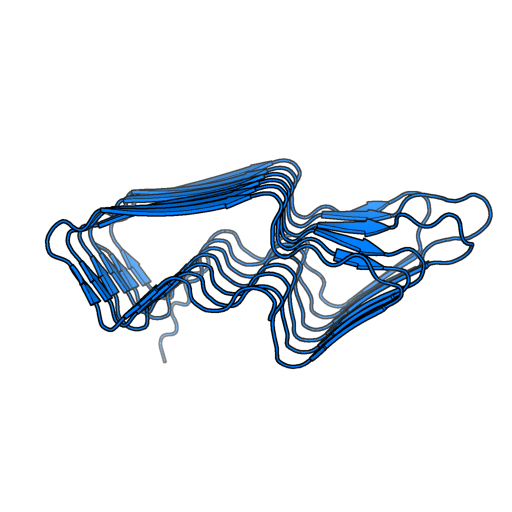OM 1557 O O . GLU A 1 208 ? -4.310 9.375 1.018 1.00 92.62 208 GLU A O 1
ATOM 1562 N N . LEU A 1 209 ? -3.059 11.031 1.704 1.00 95.50 209 LEU A N 1
ATOM 1563 C CA . LEU A 1 209 ? -2.778 10.283 2.943 1.00 95.50 209 LEU A CA 1
ATOM 1564 C C . LEU A 1 209 ? -4.026 10.009 3.793 1.00 95.50 209 LEU A C 1
ATOM 1566 O O . LEU A 1 209 ? -4.007 9.124 4.645 1.00 95.50 209 LEU A O 1
ATOM 1570 N N . VAL A 1 210 ? -5.069 10.814 3.633 1.00 96.88 210 VAL A N 1
ATOM 1571 C CA . VAL A 1 210 ? -6.383 10.562 4.215 1.00 96.88 210 VAL A CA 1
ATOM 1572 C C . VAL A 1 210 ? -7.408 11.032 3.198 1.00 96.88 210 VAL A C 1
ATOM 1574 O O . VAL A 1 210 ? -7.568 12.251 3.066 1.00 96.88 210 VAL A O 1
ATOM 1577 N N . ASP A 1 211 ? -8.108 10.111 2.548 1.00 95.62 211 ASP A N 1
ATOM 1578 C CA . ASP A 1 211 ? -9.368 10.430 1.885 1.00 95.62 211 ASP A CA 1
ATOM 1579 C C . ASP A 1 211 ? -10.517 10.150 2.853 1.00 95.62 211 ASP A C 1
ATOM 1581 O O . ASP A 1 211 ? -10.644 9.081 3.449 1.00 95.62 211 ASP A O 1
ATOM 1585 N N . CYS A 1 212 ? -11.314 11.177 3.129 1.00 95.06 212 CYS A N 1
ATOM 1586 C CA . CYS A 1 212 ? -12.544 10.996 3.873 1.00 95.06 212 CYS A CA 1
ATOM 1587 C C . CYS A 1 212 ? -13.512 12.151 3.628 1.00 95.06 212 CYS A C 1
ATOM 1589 O O . CYS A 1 212 ? -13.226 13.282 4.044 1.00 95.06 212 CYS A O 1
ATOM 1591 N N . PRO A 1 213 ? -14.739 11.895 3.137 1.00 94.00 213 PRO A N 1
ATOM 1592 C CA . PRO A 1 213 ? -15.728 12.944 2.906 1.00 94.00 213 PRO A CA 1
ATOM 1593 C C . PRO A 1 213 ? -16.002 13.823 4.137 1.00 94.00 213 PRO A C 1
ATOM 1595 O O . PRO A 1 213 ? -16.236 15.029 4.019 1.00 94.00 213 PRO A O 1
ATOM 1598 N N . ASN A 1 214 ? -15.962 13.243 5.347 1.00 93.69 214 ASN A N 1
ATOM 1599 C CA . ASN A 1 214 ? -16.329 13.936 6.582 1.00 93.69 214 ASN A CA 1
ATOM 1600 C C . ASN A 1 214 ? -15.348 13.698 7.738 1.00 93.69 214 ASN A C 1
ATOM 1602 O O . ASN A 1 214 ? -15.410 12.681 8.430 1.00 93.69 214 ASN A O 1
ATOM 1606 N N . ILE A 1 215 ? -14.557 14.720 8.078 1.00 93.56 215 ILE A N 1
ATOM 1607 C CA . ILE A 1 215 ? -13.663 14.697 9.246 1.00 93.56 215 ILE A CA 1
ATOM 1608 C C . ILE A 1 215 ? -14.168 15.669 10.320 1.00 93.56 215 ILE A C 1
ATOM 1610 O O . ILE A 1 215 ? -14.058 16.888 10.189 1.00 93.56 215 ILE A O 1
ATOM 1614 N N . ASN A 1 216 ? -14.696 15.135 11.428 1.00 91.06 216 ASN A N 1
ATOM 1615 C CA . ASN A 1 216 ? -15.339 15.926 12.484 1.00 91.06 216 ASN A CA 1
ATOM 1616 C C . ASN A 1 216 ? -14.741 15.681 13.878 1.00 91.06 216 ASN A C 1
ATOM 1618 O O . ASN A 1 216 ? -14.821 14.581 14.416 1.00 91.06 216 ASN A O 1
ATOM 1622 N N . ASN A 1 217 ? -14.249 16.741 14.529 1.00 88.75 217 ASN A N 1
ATOM 1623 C CA . ASN A 1 217 ? -13.707 16.698 15.897 1.00 88.75 217 ASN A CA 1
ATOM 1624 C C . ASN A 1 217 ? -12.531 15.714 16.076 1.00 88.75 217 ASN A C 1
ATOM 1626 O O . ASN A 1 217 ? -12.499 14.970 17.054 1.00 88.75 217 ASN A O 1
ATOM 1630 N N . ASN A 1 218 ? -11.558 15.723 15.161 1.00 91.81 218 ASN A N 1
ATOM 1631 C CA . ASN A 1 218 ? -10.374 14.853 15.206 1.00 91.81 218 ASN A CA 1
ATOM 1632 C C . ASN A 1 218 ? -9.068 15.642 15.296 1.00 91.81 218 ASN A C 1
ATOM 1634 O O . ASN A 1 218 ? -9.040 16.857 15.101 1.00 91.81 218 ASN A O 1
ATOM 1638 N N . SER A 1 219 ? -7.978 14.924 15.565 1.00 94.44 219 SER A N 1
ATOM 1639 C CA . SER A 1 219 ? -6.617 15.448 15.507 1.00 94.44 219 SER A CA 1
ATOM 1640 C C . SER A 1 219 ? -5.803 14.570 14.568 1.00 94.44 219 SER A C 1
ATOM 1642 O O . SER A 1 219 ? -5.406 13.476 14.958 1.00 94.44 219 SER A O 1
ATOM 1644 N N . ILE A 1 220 ? -5.530 15.063 13.361 1.00 96.31 220 ILE A N 1
ATOM 1645 C CA . ILE A 1 220 ? -4.711 14.370 12.362 1.00 96.31 220 ILE A CA 1
ATOM 1646 C C . ILE A 1 220 ? -3.373 15.096 12.261 1.00 96.31 220 ILE A C 1
ATOM 1648 O O . ILE A 1 220 ? -3.330 16.309 12.061 1.00 96.31 220 ILE A O 1
ATOM 1652 N N . THR A 1 221 ? -2.280 14.365 12.456 1.00 97.25 221 THR A N 1
ATOM 1653 C CA . THR A 1 221 ? -0.912 14.864 12.281 1.00 97.25 221 THR A CA 1
ATOM 1654 C C . THR A 1 221 ? -0.249 14.071 11.170 1.00 97.25 221 THR A C 1
ATOM 1656 O O . THR A 1 221 ? -0.257 12.844 11.196 1.00 97.25 221 THR A O 1
ATOM 1659 N N . VAL A 1 222 ? 0.329 14.783 10.211 1.00 97.06 222 VAL A N 1
ATOM 1660 C CA . VAL A 1 222 ? 1.035 14.202 9.075 1.00 97.06 222 VAL A CA 1
ATOM 1661 C C . VAL A 1 222 ? 2.461 14.733 9.057 1.00 97.06 222 VAL A C 1
ATOM 1663 O O . VAL A 1 222 ? 2.682 15.946 9.079 1.00 97.06 222 VAL A O 1
ATOM 1666 N N . GLU A 1 223 ? 3.424 13.824 8.955 1.00 97.69 223 GLU A N 1
ATOM 1667 C CA . GLU A 1 223 ? 4.831 14.131 8.722 1.00 97.69 223 GLU A CA 1
ATOM 1668 C C . GLU A 1 223 ? 5.313 13.423 7.451 1.00 97.69 223 GLU A C 1
ATOM 1670 O O . GLU A 1 223 ? 5.422 12.199 7.413 1.00 97.69 223 GLU A O 1
ATOM 1675 N N . ILE A 1 224 ? 5.642 14.196 6.414 1.00 96.88 224 ILE A N 1
ATOM 1676 C CA . ILE A 1 224 ? 6.214 13.680 5.164 1.00 96.88 224 ILE A CA 1
ATOM 1677 C C . ILE A 1 224 ? 7.658 14.161 5.060 1.00 96.88 224 ILE A C 1
ATOM 1679 O O . ILE A 1 224 ? 7.937 15.356 5.183 1.00 96.88 224 ILE A O 1
ATOM 1683 N N . SER A 1 225 ? 8.593 13.243 4.821 1.00 97.50 225 SER A N 1
ATOM 1684 C CA . SER A 1 225 ? 10.003 13.586 4.633 1.00 97.50 225 SER A CA 1
ATOM 1685 C C . SER A 1 225 ? 10.641 12.744 3.538 1.00 97.50 225 SER A C 1
ATOM 1687 O O . SER A 1 225 ? 10.592 11.519 3.574 1.00 97.50 225 SER A O 1
ATOM 1689 N N . SER A 1 226 ? 11.259 13.405 2.557 1.00 96.19 226 SER A N 1
ATOM 1690 C CA . SER A 1 226 ? 11.963 12.730 1.456 1.00 96.19 226 SER A CA 1
ATOM 169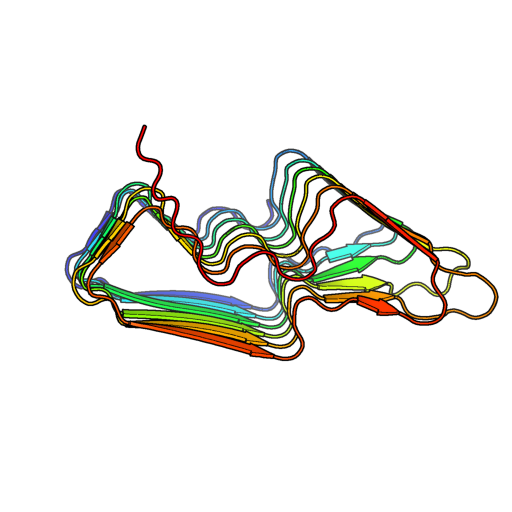1 C C . SER A 1 226 ? 11.107 11.690 0.709 1.00 96.19 226 SER A C 1
ATOM 1693 O O . SER A 1 226 ? 11.638 10.704 0.202 1.00 96.19 226 SER A O 1
ATOM 1695 N N . SER A 1 227 ? 9.797 11.917 0.618 1.00 97.12 227 SER A N 1
ATOM 1696 C CA . SER A 1 227 ? 8.833 11.020 -0.039 1.00 97.12 227 SER A CA 1
ATOM 1697 C C . SER A 1 227 ? 8.197 11.684 -1.261 1.00 97.12 227 SER A C 1
ATOM 1699 O O . SER A 1 227 ? 8.259 12.913 -1.368 1.00 97.12 227 SER A O 1
ATOM 1701 N N . GLY A 1 228 ? 7.642 10.898 -2.187 1.00 94.88 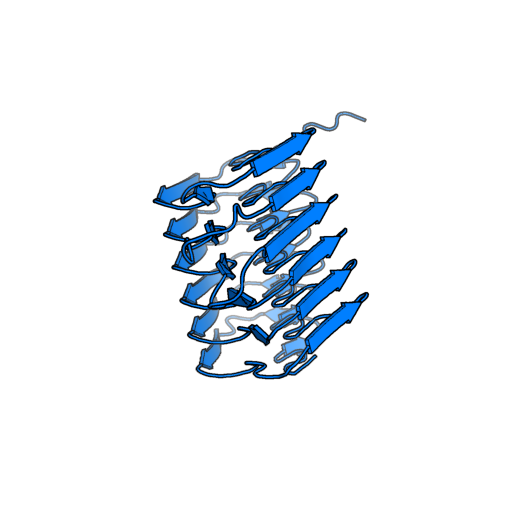228 GLY A N 1
ATOM 1702 C CA . GLY A 1 228 ? 7.043 11.422 -3.421 1.00 94.88 228 GLY A CA 1
ATOM 1703 C C . GLY A 1 228 ? 8.066 12.084 -4.353 1.00 94.88 228 GLY A C 1
ATOM 1704 O O . GLY A 1 228 ? 7.777 13.097 -4.982 1.00 94.88 228 GLY A O 1
ATOM 1705 N N . ASN A 1 229 ? 9.311 11.596 -4.406 1.00 93.88 229 ASN A N 1
ATOM 1706 C CA . ASN A 1 229 ? 10.370 12.206 -5.216 1.00 93.88 229 ASN A CA 1
ATOM 1707 C C . ASN A 1 229 ? 10.701 11.379 -6.448 1.00 93.88 229 ASN A C 1
ATOM 1709 O O . ASN A 1 229 ? 10.810 10.155 -6.396 1.00 93.88 229 ASN A O 1
ATOM 1713 N N . ILE A 1 230 ? 11.044 12.082 -7.526 1.00 90.62 230 ILE A N 1
ATOM 1714 C CA . ILE A 1 230 ? 11.787 11.489 -8.632 1.00 90.62 230 ILE A CA 1
ATOM 1715 C C . ILE A 1 230 ? 13.265 11.861 -8.498 1.00 90.62 230 ILE A C 1
ATOM 1717 O O . ILE A 1 230 ? 13.668 13.003 -8.733 1.00 90.62 230 ILE A O 1
ATOM 1721 N N . ALA A 1 231 ? 14.098 10.879 -8.165 1.00 84.81 231 ALA A N 1
ATOM 1722 C CA . ALA A 1 231 ? 15.546 11.021 -8.201 1.00 84.81 231 ALA 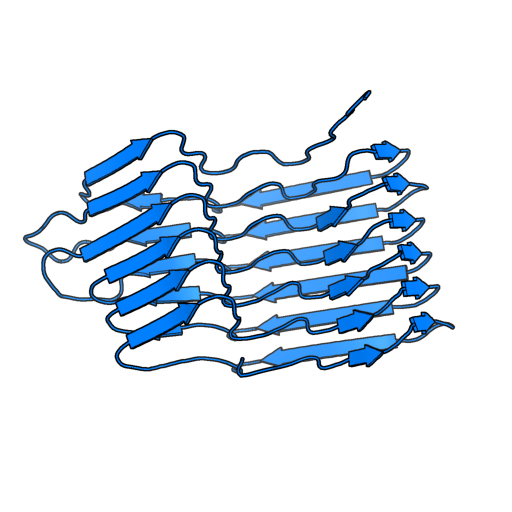A CA 1
ATOM 1723 C C . ALA A 1 231 ? 16.048 10.771 -9.631 1.00 84.81 231 ALA A C 1
ATOM 1725 O O . ALA A 1 231 ? 16.141 9.631 -10.100 1.00 84.81 231 ALA A O 1
ATOM 1726 N N . LEU A 1 232 ? 16.359 11.869 -10.326 1.00 71.81 232 LEU A N 1
ATOM 1727 C CA . LEU A 1 232 ? 16.789 11.868 -11.721 1.00 71.81 232 LEU A CA 1
ATOM 1728 C C . LEU A 1 232 ? 18.290 12.092 -11.869 1.00 71.81 232 LEU A C 1
ATOM 1730 O O . LEU A 1 232 ? 18.833 13.092 -11.401 1.00 71.81 232 LEU A O 1
ATOM 1734 N N . ALA A 1 233 ? 18.937 11.226 -12.644 1.00 62.66 233 ALA A N 1
ATOM 1735 C CA . ALA A 1 233 ? 20.236 11.506 -13.238 1.00 62.66 233 ALA A CA 1
ATOM 1736 C C . ALA A 1 233 ? 20.114 11.454 -14.771 1.00 62.66 233 ALA A C 1
ATOM 1738 O O . ALA A 1 233 ? 20.147 10.377 -15.357 1.00 62.66 233 ALA A O 1
ATOM 1739 N N . ASN A 1 234 ? 20.005 12.624 -15.417 1.00 69.81 234 ASN A N 1
ATOM 1740 C CA . ASN A 1 234 ? 19.931 12.785 -16.879 1.00 69.81 234 ASN A CA 1
ATOM 1741 C C . ASN A 1 234 ? 18.849 11.926 -17.560 1.00 69.81 234 ASN A C 1
ATOM 1743 O O . ASN A 1 234 ? 19.183 11.069 -18.376 1.00 69.81 234 ASN A O 1
ATOM 1747 N N . SER A 1 235 ? 17.575 12.171 -17.256 1.00 75.00 235 SER A N 1
ATOM 1748 C CA . SER A 1 235 ? 16.415 11.493 -17.853 1.00 75.00 235 SER A CA 1
ATOM 1749 C C . SER A 1 235 ? 15.582 12.423 -18.745 1.00 75.00 235 SER A C 1
ATOM 1751 O O . SER A 1 235 ? 15.678 13.650 -18.672 1.00 75.00 235 SER A O 1
ATOM 1753 N N . ILE A 1 236 ? 14.741 11.817 -19.581 1.00 83.00 236 ILE A N 1
ATOM 1754 C CA . ILE A 1 236 ? 13.599 12.464 -20.225 1.00 83.00 236 ILE A CA 1
ATOM 1755 C C . ILE A 1 236 ? 12.375 12.143 -19.374 1.00 83.00 236 ILE A C 1
ATOM 1757 O O . ILE A 1 236 ? 12.018 10.975 -19.231 1.00 83.00 236 ILE A O 1
ATOM 1761 N N . LEU A 1 237 ? 11.743 13.177 -18.825 1.00 88.12 237 LEU A N 1
ATOM 1762 C CA . LEU A 1 237 ? 10.437 13.078 -18.183 1.00 88.12 237 LEU A CA 1
ATOM 1763 C C . LEU A 1 237 ? 9.376 13.579 -19.162 1.00 88.12 237 LEU A C 1
ATOM 1765 O O . LEU A 1 237 ? 9.336 14.766 -19.484 1.00 88.12 237 LEU A O 1
ATOM 1769 N N . ASN A 1 238 ? 8.530 12.665 -19.621 1.00 90.12 238 ASN A N 1
ATOM 1770 C CA . ASN A 1 238 ? 7.304 12.974 -20.337 1.00 90.12 238 ASN A CA 1
ATOM 1771 C C . ASN A 1 238 ? 6.156 12.874 -19.331 1.00 90.12 238 ASN A C 1
ATOM 1773 O O . ASN A 1 238 ? 5.782 11.767 -18.946 1.00 90.12 238 ASN A O 1
ATOM 1777 N N . SER A 1 239 ? 5.622 14.013 -18.889 1.00 89.69 239 SER A N 1
ATOM 1778 C CA . SER A 1 239 ? 4.502 14.037 -17.951 1.00 89.69 239 SER A CA 1
ATOM 1779 C C . SER A 1 239 ? 3.279 14.766 -18.500 1.00 89.69 239 SER A C 1
ATOM 1781 O O . SER A 1 239 ? 3.391 15.757 -19.226 1.00 89.69 239 SER A O 1
ATOM 1783 N N . SER A 1 240 ? 2.102 14.260 -18.144 1.00 91.19 240 SER A N 1
ATOM 1784 C CA . SER A 1 240 ? 0.801 14.878 -18.405 1.00 91.19 240 SER A CA 1
ATOM 1785 C C . SER A 1 240 ? -0.098 14.618 -17.204 1.00 91.19 240 SER A C 1
ATOM 1787 O O . SER A 1 240 ? -0.279 13.462 -16.854 1.00 91.19 240 SER A O 1
ATOM 1789 N N . ASN A 1 241 ? -0.661 15.663 -16.588 1.00 88.19 241 ASN A N 1
ATOM 1790 C CA . ASN A 1 241 ? -1.468 15.547 -15.360 1.00 88.19 241 ASN A CA 1
ATOM 1791 C C . ASN A 1 241 ? -0.772 14.691 -14.292 1.00 88.19 241 ASN A C 1
ATOM 1793 O O . ASN A 1 241 ? -1.259 13.639 -13.904 1.00 88.19 241 ASN A O 1
ATOM 1797 N N . MET A 1 242 ? 0.429 15.109 -13.905 1.00 91.06 242 MET A N 1
ATOM 1798 C CA . MET A 1 242 ? 1.231 14.399 -12.921 1.00 91.06 242 MET A CA 1
ATOM 1799 C C . MET A 1 242 ? 1.303 15.226 -11.645 1.00 91.06 242 MET A C 1
ATOM 1801 O O . MET A 1 242 ? 1.775 16.369 -11.689 1.00 91.06 242 MET A O 1
ATOM 1805 N N . ASN A 1 243 ? 0.943 14.603 -10.529 1.00 86.56 243 ASN A N 1
ATOM 1806 C CA . ASN A 1 243 ? 1.233 15.088 -9.190 1.00 86.56 243 ASN A CA 1
ATOM 1807 C C . ASN A 1 243 ? 2.342 14.218 -8.578 1.00 86.56 243 ASN A C 1
ATOM 1809 O O . ASN A 1 243 ? 2.473 13.037 -8.872 1.00 86.56 243 ASN A O 1
ATOM 1813 N N . LEU A 1 244 ? 3.224 14.810 -7.777 1.00 87.62 244 LEU A N 1
ATOM 1814 C CA . LEU A 1 244 ? 4.193 14.021 -6.998 1.00 87.62 244 LEU A CA 1
ATOM 1815 C C . LEU A 1 244 ? 3.572 13.553 -5.683 1.00 87.62 244 LEU A C 1
ATOM 1817 O O . LEU A 1 244 ? 3.793 12.426 -5.254 1.00 87.62 244 LEU A O 1
ATOM 1821 N N . ILE A 1 245 ? 2.823 14.468 -5.076 1.00 90.00 245 ILE A N 1
ATOM 1822 C CA . ILE A 1 245 ? 1.940 14.270 -3.939 1.00 90.00 245 ILE A CA 1
ATOM 1823 C C . ILE A 1 245 ? 0.661 15.015 -4.324 1.00 90.00 245 ILE A C 1
ATOM 1825 O O . ILE A 1 245 ? 0.775 16.205 -4.643 1.00 90.00 245 ILE A O 1
ATOM 1829 N N . GLU A 1 246 ? -0.497 14.357 -4.374 1.00 84.81 246 GLU A N 1
ATOM 1830 C CA . GLU A 1 246 ? -1.753 15.025 -4.754 1.00 84.81 246 GLU A CA 1
ATOM 1831 C C . GLU A 1 246 ? -2.264 15.930 -3.632 1.00 84.81 246 GLU A C 1
ATOM 1833 O O . GLU A 1 246 ? -2.142 17.161 -3.704 1.00 84.81 246 GLU A O 1
ATOM 1838 N N . ARG A 1 247 ? -2.790 15.326 -2.565 1.00 86.69 247 ARG A N 1
ATOM 1839 C CA . ARG A 1 247 ? -3.316 16.011 -1.383 1.00 86.69 247 ARG A CA 1
ATOM 1840 C C . ARG A 1 247 ? -2.851 15.286 -0.124 1.00 86.69 247 ARG A C 1
ATOM 1842 O O . ARG A 1 247 ? -2.397 14.157 -0.140 1.00 86.69 247 ARG A O 1
ATOM 1849 N N . ILE A 1 248 ? -2.851 16.000 1.000 1.00 88.81 248 ILE A N 1
ATOM 1850 C CA . ILE A 1 248 ? -2.461 15.404 2.292 1.00 88.81 248 ILE A CA 1
ATOM 1851 C C . ILE A 1 248 ? -3.689 14.870 3.029 1.00 88.81 248 ILE A C 1
ATOM 1853 O O . ILE A 1 248 ? -3.614 13.854 3.705 1.00 88.81 248 ILE A O 1
ATOM 1857 N N . ILE A 1 249 ? -4.789 15.611 2.950 1.00 90.31 249 ILE A N 1
ATOM 1858 C CA . ILE A 1 249 ? -6.098 15.233 3.465 1.00 90.31 249 ILE A CA 1
ATOM 1859 C C . ILE A 1 249 ? -7.075 15.718 2.407 1.00 90.31 249 ILE A C 1
ATOM 1861 O O . ILE A 1 249 ? -7.093 16.931 2.143 1.00 90.31 249 ILE A O 1
ATOM 1865 N N . ASP A 1 250 ? -7.853 14.813 1.830 1.00 88.94 250 ASP A N 1
ATOM 1866 C CA . ASP A 1 250 ? -9.020 15.182 1.050 1.00 88.94 250 ASP A CA 1
ATOM 1867 C C . ASP A 1 250 ? -10.280 15.038 1.898 1.00 88.94 250 ASP A C 1
ATOM 1869 O O . ASP A 1 250 ? -10.460 14.102 2.672 1.00 88.94 250 ASP A O 1
ATOM 1873 N N . THR A 1 251 ? -11.129 16.055 1.810 1.00 82.62 251 THR A N 1
ATOM 1874 C CA . THR A 1 251 ? -12.472 15.989 2.363 1.00 82.62 251 THR A CA 1
ATOM 1875 C C . THR A 1 251 ? -13.423 16.378 1.262 1.00 82.62 251 THR A C 1
ATOM 1877 O O . THR A 1 251 ? -13.686 17.570 1.038 1.00 82.62 251 THR A O 1
ATOM 1880 N N . GLU A 1 252 ? -13.961 15.383 0.575 1.00 66.69 252 GLU A N 1
ATOM 1881 C CA . GLU A 1 252 ? -15.055 15.615 -0.341 1.00 66.69 252 GLU A CA 1
ATOM 1882 C C . GLU A 1 252 ? -16.312 16.018 0.445 1.00 66.69 252 GLU A C 1
ATOM 1884 O O . GLU A 1 252 ? -17.130 15.196 0.851 1.00 66.69 252 GLU A O 1
ATOM 1889 N N . ASN A 1 253 ? -16.558 17.324 0.591 1.00 46.31 253 ASN A N 1
ATOM 1890 C CA . ASN A 1 253 ? -17.928 17.805 0.776 1.00 46.31 253 ASN A CA 1
ATOM 1891 C C . ASN A 1 253 ? -18.694 17.601 -0.543 1.00 46.31 253 ASN A C 1
ATOM 1893 O O . ASN A 1 253 ? -19.081 18.572 -1.206 1.00 46.31 253 ASN A O 1
ATOM 1897 N N . THR A 1 254 ? -18.952 16.354 -0.939 1.00 38.50 254 THR A N 1
ATOM 1898 C CA . THR A 1 254 ? -19.960 16.064 -1.955 1.00 38.50 254 THR A CA 1
ATOM 1899 C C . THR A 1 254 ? -21.331 16.300 -1.334 1.00 38.50 254 THR A C 1
ATOM 1901 O O . THR A 1 254 ? -22.082 15.406 -0.956 1.00 38.50 254 THR A O 1
ATOM 1904 N N . THR A 1 255 ? -21.705 17.577 -1.273 1.00 33.84 255 THR A N 1
ATOM 1905 C CA . THR A 1 255 ? -23.116 17.931 -1.395 1.00 33.84 255 THR A CA 1
ATOM 1906 C C . THR A 1 255 ? -23.578 17.462 -2.775 1.00 33.84 255 THR A C 1
ATOM 1908 O O . THR A 1 255 ? -23.437 18.175 -3.766 1.00 33.84 255 THR A O 1
ATOM 1911 N N . LYS A 1 256 ? -24.075 16.225 -2.843 1.00 32.34 256 LYS A N 1
ATOM 1912 C CA . LYS A 1 256 ? -25.015 15.807 -3.886 1.00 32.34 256 LYS A CA 1
ATOM 1913 C C . LYS A 1 256 ? -26.386 16.424 -3.618 1.00 32.34 256 LYS A C 1
ATOM 1915 O O . LYS A 1 256 ? -26.814 16.442 -2.441 1.00 32.34 256 LYS A O 1
#

Organism: Salmonella enterica (NCBI:txid28901)

Radius of gyration: 18.11 Å; chains: 1; bounding box: 52×33×47 Å

Secondary structure (DSSP, 8-state):
--B--SEEEEEE-SS-EEEEEEES-S-EESSEEEEES--SB--SEEEEEEES-EEEEEEES-S-EEEEEEEEES--SB--S-EEEEEEES-EEEEEEES-S-EEEEEEEEEES--SB--SEEEEEEES-EEEEEEES-S-EEE---SS--EEEEES--SB--SEE-SSEEESS-EEEEEEES-S-EEE---TT---EEEEEEE-SB--S-B-SEEES-EEEEEEES-S-EEESS-EEEEEEE-SB--SSB------

pLDDT: mean 93.35, std 10.67, range [32.34, 98.88]

=== Feature glossary ===
Feature key, reading from the visual/contextual features back to the raw sequence:

Rendered structure images. Six rendered views show the 3D structure from the faces of a cube — i.e. along ±x, ±y, ±z. Rendering representation is drawn randomly per protein from cartoon (secondary-structure ribbons), sticks (backbone bonds), or molecular surface; coloring is either N→C rainbow (blue at the N-terminus through red at the C-terminus) or one color per chain.

Contact-map, Ramachandran, and PAE plots. The contact map is a binary N×N matrix image: pixel (i, j) is dark where Cα_i and Cα_j are within 8 Å and |i−j|>4. Because the |i−j|>4 filter removes local helical contacts, off-diagonal stripes parallel to the main diagonal indicate parallel β-sheets; stripes perpendicular to it indicate antiparallel β-sheets. The Ramachandran plot scatters every residue's (φ, ψ) pair against the sterically allowed regions. The PAE heatmap renders the predicted-aligned-error matrix.

InterPro / GO / CATH / organism. Database cross-references. InterPro integrates a dozen domain/family signature databases into unified entries with residue-range hits. GO terms attach function/process/location labels with evidence codes. CATH codes position the fold in a four-level structural taxonomy. Organism is the NCBI-taxonomy species name.

Nearest PDB structures. The Foldseek neighbor list gives the closest experimentally determined structures in the PDB, ranked by structural alignment. TM-score near 1 means near-identical fold; near 0.3 means only rough topology match. This is how one finds what a novel AlphaFold prediction most resembles in the solved-structure universe.

Predicted aligned error. PAE(i, j) answers: if I align the predicted and true structures on residue i, how far off (in Å) do I expect residue j to be? A block-diagonal PAE matrix with low values on the blocks and high values off-diagonal is the signature of a multi-domain protein with confidently predicted domains but uncertain inter-domain orientation.

Solvent-accessible surface area. Accessible surface area quantifies burial. A residue with SASA near zero is packed into the hydrophobic core; one with SASA >100 Å² sits on the surface. Computed here via the Shrake–Rupley numerical algorithm with a 1.4 Å probe.

B-factor. B-factor (Debye–Waller factor) reflects atomic displacement in the crystal lattice. It is an experimental observable (units Å²), not a prediction; low values mean the atom is pinned down, high values mean it moves or is heterogeneous across the crystal.

pLDDT. For AlphaFold models, the B-factor field carries pLDDT — the model's own estimate of local accuracy on a 0–100 scale. Regions with pLDDT<50 should be treated as essentially unmodeled; they often correspond to intrinsically disordered segments.

Backbone torsions (φ/ψ). φ (phi) and ψ (psi) are the two rotatable backbone dihedrals per residue: φ is the C(i-1)–N–Cα–C torsion, ψ is the N–Cα–C–N(i+1) torsion, both in degrees on (−180°, 180°]. α-helical residues cluster near (−60°, −45°); β-strand residues near (−120°, +130°). A Ramachandran plot is simply a scatter of (φ, ψ) for every residue.

Radius of gyration, Cα contacts, bounding box. Radius of gyration (Rg) is the root-mean-square distance of Cα atoms from their centroid — a single number for overall size and compactness. A globular domain of N residues has Rg ≈ 2.2·N^0.38 Å; an extended or disordered chain has a much larger Rg. The Cα contact count is the number of residue pairs whose Cα atoms are within 8 Å and are more than four positions apart in sequence — a standard proxy for tertiary packing density. The bounding box is the smallest axis-aligned box enclosing all Cα atoms.

Secondary structure (3-state, P-SEA). Three-state secondary structure (P-SEA) collapses the eight DSSP classes into helix (a), strand (b), and coil (c). P-SEA assigns these from Cα geometry alone — distances and angles — without requiring backbone oxygens, so it works on any Cα trace.

Secondary structure (8-state, DSSP). DSSP 8-state secondary structure assigns each residue one of H (α-helix), G (3₁₀-helix), I (π-helix), E (extended β-strand), B (isolated β-bridge), T (hydrogen-bonded turn), S (bend), or '-' (coil). The assignment is computed from backbone hydrogen-bond geometry via the Kabsch–Sander algorithm.

Foldseek 3Di. A 3Di character summarizes, for each residue, the relative orientation of the Cα frame of its nearest spatial neighbor. Because it encodes fold topology rather than chemistry, 3Di alignments detect remote structural similarity that sequence alignment misses.

mmCIF coordinates. The mmCIF block holds the 3D Cartesian coordinates of each backbone atom (N, Cα, C, O) in ångströms. mmCIF is the PDB's canonical archive format — a tagged-loop text representation of the atomic model.

Sequence. Sequence gives the chain of amino acids in standard one-letter code (A=alanine, C=cysteine, …, Y=tyrosine), read N→C. It is the only feature that is directly encoded by the gene; all structural features are derived from the folded form of this sequence.